Protein AF-C3S7W2-F1 (afdb_monomer)

Nearest PDB structures (foldseek):
  3i85-assembly2_B  TM=4.328E-01  e=1.315E-01  Homo sapiens
  6xxw-assembly1_A  TM=4.320E-01  e=2.165E+00  Dictyoglomus thermophilum H-6-12
  6ugk-assembly1_A  TM=2.130E-01  e=7.654E+00  Homo sapiens

Organism: Branchiostoma lanceolatum (NCBI:txid7740)

Structure (mmCIF, N/CA/C/O backbone):
data_AF-C3S7W2-F1
#
_entry.id   AF-C3S7W2-F1
#
loop_
_atom_site.group_PDB
_atom_site.id
_atom_site.type_symbol
_atom_site.label_atom_id
_atom_site.label_alt_id
_atom_site.label_comp_id
_atom_site.label_asym_id
_atom_site.label_entity_id
_atom_site.label_seq_id
_atom_site.pdbx_PDB_ins_code
_atom_site.Cartn_x
_atom_site.Cartn_y
_atom_site.Cartn_z
_atom_site.occupancy
_atom_site.B_iso_or_equiv
_atom_site.auth_seq_id
_atom_site.auth_comp_id
_atom_site.auth_asym_id
_atom_site.auth_atom_id
_atom_site.pdbx_PDB_model_num
ATOM 1 N N . TYR A 1 1 ? -3.424 -8.292 -6.800 1.00 91.75 1 TYR A N 1
ATOM 2 C CA . TYR A 1 1 ? -3.842 -6.991 -6.244 1.00 91.75 1 TYR A CA 1
ATOM 3 C C . TYR A 1 1 ? -2.632 -6.360 -5.599 1.00 91.75 1 TYR A C 1
ATOM 5 O O . TYR A 1 1 ? -1.851 -7.075 -4.969 1.00 91.75 1 TYR A O 1
ATOM 13 N N . SER A 1 2 ? -2.534 -5.040 -5.667 1.00 92.88 2 SER A N 1
ATOM 14 C CA . SER A 1 2 ? -1.461 -4.273 -5.051 1.00 92.88 2 SER A CA 1
ATOM 15 C C . SER A 1 2 ? -2.021 -3.204 -4.122 1.00 92.88 2 SER A C 1
ATOM 17 O O . SER A 1 2 ? -3.206 -2.851 -4.165 1.00 92.88 2 SER A O 1
ATOM 19 N N . VAL A 1 3 ? -1.169 -2.717 -3.228 1.00 95.06 3 VAL A N 1
ATOM 20 C CA . VAL A 1 3 ? -1.483 -1.599 -2.344 1.00 95.06 3 VAL A CA 1
ATOM 21 C C . VAL A 1 3 ? -0.206 -0.828 -2.030 1.00 95.06 3 VAL A C 1
ATOM 23 O O . VAL A 1 3 ? 0.774 -1.410 -1.578 1.00 95.06 3 VAL A O 1
ATOM 26 N N . LEU A 1 4 ? -0.242 0.486 -2.226 1.00 95.75 4 LEU A N 1
ATOM 27 C CA . LEU A 1 4 ? 0.772 1.415 -1.737 1.00 95.75 4 LEU A CA 1
ATOM 28 C C . LEU A 1 4 ? 0.210 2.109 -0.496 1.00 95.75 4 LEU A C 1
ATOM 30 O O . LEU A 1 4 ? -0.846 2.743 -0.572 1.00 95.75 4 LEU A O 1
ATOM 34 N N . LEU A 1 5 ? 0.886 1.973 0.641 1.00 96.88 5 LEU A N 1
ATOM 35 C CA . LEU A 1 5 ? 0.493 2.570 1.909 1.00 96.88 5 LEU A CA 1
ATOM 36 C C . LEU A 1 5 ? 1.426 3.719 2.269 1.00 96.88 5 LEU A C 1
ATOM 38 O O . LEU A 1 5 ? 2.645 3.558 2.272 1.00 96.88 5 LEU A O 1
ATOM 42 N N . THR A 1 6 ? 0.839 4.857 2.620 1.00 96.44 6 THR A N 1
ATOM 43 C CA . THR A 1 6 ? 1.568 6.070 3.002 1.00 96.44 6 THR A CA 1
ATOM 44 C C . THR A 1 6 ? 0.827 6.811 4.116 1.00 96.44 6 THR A C 1
ATOM 46 O O . THR A 1 6 ? -0.379 6.616 4.309 1.00 96.44 6 THR A O 1
ATOM 49 N N . GLY A 1 7 ? 1.529 7.671 4.858 1.00 95.12 7 GLY A N 1
ATOM 50 C CA . GLY A 1 7 ? 0.918 8.498 5.908 1.00 95.12 7 GLY A CA 1
ATOM 51 C C . GLY A 1 7 ? -0.076 9.533 5.363 1.00 95.12 7 GLY A C 1
ATOM 52 O O . GLY A 1 7 ? -1.096 9.807 5.992 1.00 95.12 7 GLY A O 1
ATOM 53 N N . SER A 1 8 ? 0.145 10.026 4.139 1.00 93.38 8 SER A N 1
ATOM 54 C CA . SER A 1 8 ? -0.759 10.947 3.421 1.00 93.38 8 SER A CA 1
ATOM 55 C C . SER A 1 8 ? -2.153 10.380 3.140 1.00 93.38 8 SER A C 1
ATOM 57 O O . SER A 1 8 ? -3.096 11.134 2.922 1.00 93.38 8 SER A O 1
ATOM 59 N N . GLN A 1 9 ? -2.301 9.055 3.143 1.00 93.88 9 GLN A N 1
ATOM 60 C CA . GLN A 1 9 ? -3.574 8.372 2.896 1.00 93.88 9 GLN A CA 1
ATOM 61 C C . GLN A 1 9 ? -4.375 8.097 4.184 1.00 93.88 9 GLN A C 1
ATOM 63 O O . GLN A 1 9 ? -5.470 7.528 4.123 1.00 93.88 9 GLN A O 1
ATOM 68 N N . MET A 1 10 ? -3.843 8.467 5.353 1.00 94.94 10 MET A N 1
ATOM 69 C CA . MET A 1 10 ? -4.579 8.456 6.619 1.00 94.94 10 MET A CA 1
ATOM 70 C C . MET A 1 10 ? -5.545 9.646 6.711 1.00 94.94 10 MET A C 1
ATOM 72 O O . MET A 1 10 ? -5.397 10.644 6.008 1.00 94.94 10 MET A O 1
ATOM 76 N N . TYR A 1 11 ? -6.547 9.542 7.589 1.00 90.44 11 TYR A N 1
ATOM 77 C CA . TYR A 1 11 ? -7.457 10.647 7.899 1.00 90.44 11 TYR A CA 1
ATOM 78 C C . TYR A 1 11 ? -7.569 10.828 9.424 1.00 90.44 11 TYR A C 1
ATOM 80 O O . TYR A 1 11 ? -8.164 9.963 10.074 1.00 90.44 11 TYR A O 1
ATOM 88 N N . PRO A 1 12 ? -7.009 11.913 9.998 1.00 92.19 12 PRO A N 1
ATOM 89 C CA . PRO A 1 12 ? -6.153 12.908 9.333 1.00 92.19 12 PRO A CA 1
ATOM 90 C C . PRO A 1 12 ? -4.823 12.299 8.825 1.00 92.19 12 PRO A C 1
ATOM 92 O O . PRO A 1 12 ? -4.436 11.227 9.299 1.00 92.19 12 PRO A O 1
ATOM 95 N N . PRO A 1 13 ? -4.124 12.944 7.866 1.00 92.50 13 PRO A N 1
ATOM 96 C CA . PRO A 1 13 ? -2.807 12.501 7.411 1.00 92.50 13 PRO A CA 1
ATOM 97 C C . PRO A 1 13 ? -1.803 12.382 8.560 1.00 92.50 13 PRO A C 1
ATOM 99 O O . PRO A 1 13 ? -1.764 13.231 9.451 1.00 92.50 13 PRO A O 1
ATOM 102 N N . VAL A 1 14 ? -0.973 11.340 8.523 1.00 94.06 14 VAL A N 1
ATOM 103 C CA . VAL A 1 14 ? 0.057 11.082 9.538 1.00 94.06 14 VAL A CA 1
ATOM 104 C C . VAL A 1 14 ? 1.424 11.529 9.001 1.00 94.06 14 VAL A C 1
ATOM 106 O O . VAL A 1 14 ? 1.857 11.013 7.965 1.00 94.06 14 VAL A O 1
ATOM 109 N N . PRO A 1 15 ? 2.132 12.456 9.677 1.00 91.38 15 PRO A N 1
ATOM 110 C CA . PRO A 1 15 ? 3.459 12.908 9.268 1.00 91.38 15 PRO A CA 1
ATOM 111 C C . PRO A 1 15 ? 4.526 11.888 9.697 1.00 91.38 15 PRO A C 1
ATOM 113 O O . PRO A 1 15 ? 5.214 12.060 10.700 1.00 91.38 15 PRO A O 1
ATOM 116 N N . THR A 1 16 ? 4.645 10.794 8.946 1.00 91.06 16 THR A N 1
ATOM 117 C CA . THR A 1 16 ? 5.600 9.702 9.197 1.00 91.06 16 THR A CA 1
ATOM 118 C C . THR A 1 16 ? 6.504 9.474 7.987 1.00 91.06 16 THR A C 1
ATOM 120 O O . THR A 1 16 ? 6.066 9.628 6.852 1.00 91.06 16 THR A O 1
ATOM 123 N N . ALA A 1 17 ? 7.754 9.061 8.201 1.00 90.88 17 ALA A N 1
ATOM 124 C CA . ALA A 1 17 ? 8.626 8.594 7.117 1.00 90.88 17 ALA A CA 1
ATOM 125 C C . ALA A 1 17 ? 8.223 7.198 6.597 1.00 90.88 17 ALA A C 1
ATOM 127 O O . ALA A 1 17 ? 8.850 6.658 5.684 1.00 90.88 17 ALA A O 1
ATOM 128 N N . ALA A 1 18 ? 7.197 6.593 7.200 1.00 92.31 18 ALA A N 1
ATOM 129 C CA . ALA A 1 18 ? 6.752 5.260 6.875 1.00 92.31 18 ALA A CA 1
ATOM 130 C C . ALA A 1 18 ? 6.081 5.173 5.501 1.00 92.31 18 ALA A C 1
ATOM 132 O O . ALA A 1 18 ? 5.178 5.944 5.160 1.00 92.31 18 ALA A O 1
ATOM 133 N N . ALA A 1 19 ? 6.464 4.146 4.751 1.00 94.94 19 ALA A N 1
ATOM 134 C CA . ALA A 1 19 ? 5.796 3.740 3.526 1.00 94.94 19 ALA A CA 1
ATOM 135 C C . ALA A 1 19 ? 5.800 2.216 3.421 1.00 94.94 19 ALA A C 1
ATOM 137 O O . ALA A 1 19 ? 6.668 1.540 3.978 1.00 94.94 19 ALA A O 1
ATOM 138 N N . ALA A 1 20 ? 4.831 1.658 2.700 1.00 95.81 20 ALA A N 1
ATOM 139 C CA . ALA A 1 20 ? 4.788 0.227 2.453 1.00 95.81 20 ALA A CA 1
ATOM 140 C C . ALA A 1 20 ? 4.175 -0.116 1.101 1.00 95.81 20 ALA A C 1
ATOM 142 O O . ALA A 1 20 ? 3.278 0.572 0.620 1.00 95.81 20 ALA A O 1
ATOM 143 N N . ARG A 1 21 ? 4.615 -1.233 0.525 1.00 94.62 21 ARG A N 1
ATOM 144 C CA . ARG A 1 21 ? 3.986 -1.857 -0.637 1.00 94.62 21 ARG A CA 1
ATOM 145 C C . ARG A 1 21 ? 3.449 -3.220 -0.239 1.00 94.62 21 ARG A C 1
ATOM 147 O O . ARG A 1 21 ? 4.100 -3.961 0.494 1.00 94.62 21 ARG A O 1
ATOM 154 N N . GLY A 1 22 ? 2.280 -3.577 -0.740 1.00 94.12 22 GLY A N 1
ATOM 155 C CA . GLY A 1 22 ? 1.661 -4.868 -0.491 1.00 94.12 22 GLY A CA 1
ATOM 156 C C . GLY A 1 22 ? 1.266 -5.570 -1.775 1.00 94.12 22 GLY A C 1
ATOM 157 O O . GLY A 1 22 ? 0.739 -4.947 -2.694 1.00 94.12 22 GLY A O 1
ATOM 158 N N . ARG A 1 23 ? 1.476 -6.886 -1.811 1.00 93.38 23 ARG A N 1
ATOM 159 C CA . ARG A 1 23 ? 0.948 -7.786 -2.840 1.00 93.38 23 ARG A CA 1
ATOM 160 C C . ARG A 1 23 ? -0.080 -8.694 -2.197 1.00 93.38 23 ARG A C 1
ATOM 162 O O . ARG A 1 23 ? 0.191 -9.285 -1.149 1.00 93.38 23 ARG A O 1
ATOM 169 N N . LEU A 1 24 ? -1.257 -8.783 -2.807 1.00 94.50 24 LEU A N 1
ATOM 170 C CA . LEU A 1 24 ? -2.342 -9.635 -2.348 1.00 94.50 24 LEU A CA 1
ATOM 171 C C . LEU A 1 24 ? -2.854 -10.529 -3.476 1.00 94.50 24 LEU A C 1
ATOM 173 O O . LEU A 1 24 ? -3.177 -10.058 -4.571 1.00 94.50 24 LEU A O 1
ATOM 177 N N . THR A 1 25 ? -3.010 -11.809 -3.161 1.00 94.38 25 THR A N 1
ATOM 178 C CA . THR A 1 25 ? -3.468 -12.847 -4.084 1.00 94.38 25 THR A CA 1
ATOM 179 C C . THR A 1 25 ? -4.697 -13.522 -3.504 1.00 94.38 25 THR A C 1
ATOM 181 O O . THR A 1 25 ? -4.656 -14.104 -2.419 1.00 94.38 25 THR A O 1
ATOM 184 N N . LEU A 1 26 ? -5.810 -13.443 -4.233 1.00 94.19 26 LEU A N 1
ATOM 185 C CA . LEU A 1 26 ? -7.038 -14.134 -3.866 1.00 94.19 26 LEU A CA 1
ATOM 186 C C . LEU A 1 26 ? -7.020 -15.546 -4.458 1.00 94.19 26 LEU A C 1
ATOM 188 O O . LEU A 1 26 ? -7.108 -15.716 -5.670 1.00 94.19 26 LEU A O 1
ATOM 192 N N . TRP A 1 27 ? -6.954 -16.560 -3.598 1.00 94.19 27 TRP A N 1
ATOM 193 C CA . TRP A 1 27 ? -6.981 -17.968 -3.983 1.00 94.19 27 TRP A CA 1
ATOM 194 C C . TRP A 1 27 ? -8.032 -18.733 -3.179 1.00 94.19 27 TRP A C 1
ATOM 196 O O . TRP A 1 27 ? -7.985 -18.770 -1.951 1.00 94.19 27 TRP A O 1
ATOM 206 N N . ARG A 1 28 ? -9.005 -19.357 -3.859 1.00 94.25 28 ARG A N 1
ATOM 207 C CA . ARG A 1 28 ? -10.075 -20.162 -3.224 1.00 94.25 28 ARG A CA 1
ATOM 208 C C . ARG A 1 28 ? -10.747 -19.461 -2.023 1.00 94.25 28 ARG A C 1
ATOM 210 O O . ARG A 1 28 ? -10.916 -20.066 -0.971 1.00 94.25 28 ARG A O 1
ATOM 217 N N . LYS A 1 29 ? -11.120 -18.181 -2.174 1.00 93.75 29 LYS A N 1
ATOM 218 C CA . LYS A 1 29 ? -11.686 -17.316 -1.107 1.00 93.75 29 LYS A CA 1
ATOM 219 C C . LYS A 1 29 ? -10.740 -17.022 0.070 1.00 93.75 29 LYS A C 1
ATOM 221 O O . LYS A 1 29 ? -11.196 -16.560 1.109 1.00 93.75 29 LYS A O 1
ATOM 226 N N . ASN A 1 30 ? -9.442 -17.255 -0.077 1.00 96.75 30 ASN A N 1
ATOM 227 C CA . ASN A 1 30 ? -8.425 -16.845 0.885 1.00 96.75 30 ASN A CA 1
ATOM 228 C C . ASN A 1 30 ? -7.580 -15.745 0.252 1.00 96.75 30 ASN A C 1
ATOM 230 O O . ASN A 1 30 ? -7.063 -15.915 -0.851 1.00 96.75 30 ASN A O 1
ATOM 234 N N . LEU A 1 31 ? -7.470 -14.606 0.925 1.00 97.19 31 LEU A N 1
ATOM 235 C CA . LEU A 1 31 ? -6.634 -13.501 0.483 1.00 97.19 31 LEU A CA 1
ATOM 236 C C . LEU A 1 31 ? -5.281 -13.617 1.181 1.00 97.19 31 LEU A C 1
ATOM 238 O O . LEU A 1 31 ? -5.145 -13.294 2.362 1.00 97.19 31 LEU A O 1
ATOM 242 N N . HIS A 1 32 ? -4.295 -14.110 0.444 1.00 96.88 32 HIS A N 1
ATOM 243 C CA . HIS A 1 32 ? -2.903 -14.136 0.870 1.00 96.88 32 HIS A CA 1
ATOM 244 C C . HIS A 1 32 ? -2.310 -12.753 0.653 1.00 96.88 32 HIS A C 1
ATOM 246 O O . HIS A 1 32 ? -2.552 -12.155 -0.394 1.00 96.88 32 HIS A O 1
ATOM 252 N N . TYR A 1 33 ? -1.542 -12.244 1.609 1.00 95.75 33 TYR A N 1
ATOM 253 C CA . TYR A 1 33 ? -0.883 -10.954 1.464 1.00 95.75 33 TYR A CA 1
ATOM 254 C C . TYR A 1 33 ? 0.535 -10.969 2.010 1.00 95.75 33 TYR A C 1
ATOM 256 O O . TYR A 1 33 ? 0.859 -11.681 2.962 1.00 95.75 33 TYR A O 1
ATOM 264 N N . SER A 1 34 ? 1.353 -10.123 1.400 1.00 94.50 34 SER A N 1
ATOM 265 C CA . SER A 1 34 ? 2.711 -9.805 1.805 1.00 94.50 34 SER A CA 1
ATOM 266 C C . SER A 1 34 ? 2.893 -8.299 1.691 1.00 94.50 34 SER A C 1
ATOM 268 O O . SER A 1 34 ? 2.688 -7.747 0.612 1.00 94.50 34 SER A O 1
ATOM 270 N N . ILE A 1 35 ? 3.244 -7.638 2.789 1.00 95.19 35 ILE A N 1
ATOM 271 C CA . ILE A 1 35 ? 3.376 -6.182 2.875 1.00 95.19 35 ILE A CA 1
ATOM 272 C C . ILE A 1 35 ? 4.788 -5.854 3.329 1.00 95.19 35 ILE A C 1
ATOM 274 O O . ILE A 1 35 ? 5.115 -6.103 4.483 1.00 95.19 35 ILE A O 1
ATOM 278 N N . GLN A 1 36 ? 5.600 -5.299 2.436 1.00 94.19 36 GLN A N 1
ATOM 279 C CA . GLN A 1 36 ? 6.934 -4.792 2.732 1.00 94.19 36 GLN A CA 1
ATOM 280 C C . GLN A 1 36 ? 6.842 -3.322 3.139 1.00 94.19 36 GLN A C 1
ATOM 282 O O . GLN A 1 36 ? 6.193 -2.541 2.449 1.00 94.19 36 GLN A O 1
ATOM 287 N N . PHE A 1 37 ? 7.485 -2.934 4.232 1.00 93.44 37 PHE A N 1
ATOM 288 C CA . PHE A 1 37 ? 7.415 -1.589 4.794 1.00 93.44 37 PHE A CA 1
ATOM 289 C C . PHE A 1 37 ? 8.801 -1.061 5.165 1.00 93.44 37 PHE A C 1
ATOM 291 O O . PHE A 1 37 ? 9.714 -1.823 5.467 1.00 93.44 37 PHE A O 1
ATOM 298 N N . SER A 1 38 ? 8.950 0.257 5.164 1.00 92.12 38 SER A N 1
ATOM 299 C CA . SER A 1 38 ? 10.160 0.968 5.580 1.00 92.12 38 SER A CA 1
ATOM 300 C C . SER A 1 38 ? 9.768 2.220 6.360 1.00 92.12 38 SER A C 1
ATOM 302 O O . SER A 1 38 ? 8.617 2.645 6.292 1.00 92.12 38 SER A O 1
ATOM 304 N N . GLY A 1 39 ? 10.704 2.793 7.118 1.00 88.88 39 GLY A N 1
ATOM 305 C CA . GLY A 1 39 ? 10.503 4.065 7.823 1.00 88.88 39 GLY A CA 1
ATOM 306 C C . GLY A 1 39 ? 9.534 4.019 9.011 1.00 88.88 39 GLY A C 1
ATOM 307 O O . GLY A 1 39 ? 9.159 5.070 9.515 1.00 88.88 39 GLY A O 1
ATOM 308 N N . MET A 1 40 ? 9.140 2.828 9.471 1.00 88.31 40 MET A N 1
ATOM 309 C CA . MET A 1 40 ? 8.322 2.629 10.674 1.00 88.31 40 MET A CA 1
ATOM 310 C C . MET A 1 40 ? 8.952 1.622 11.626 1.00 88.31 40 MET A C 1
ATOM 312 O O . MET A 1 40 ? 9.784 0.792 11.252 1.00 88.31 40 MET A O 1
ATOM 316 N N . THR A 1 41 ? 8.485 1.669 12.871 1.00 86.31 41 THR A N 1
ATOM 317 C CA . THR A 1 41 ? 8.712 0.598 13.841 1.00 86.31 41 THR A CA 1
ATOM 318 C C . THR A 1 41 ? 7.911 -0.655 13.461 1.00 86.31 41 THR A C 1
ATOM 320 O O . THR A 1 41 ? 7.340 -0.780 12.377 1.00 86.31 41 THR A O 1
ATOM 323 N N . ARG A 1 42 ? 7.854 -1.631 14.363 1.00 86.25 42 ARG A N 1
ATOM 324 C CA . ARG A 1 42 ? 7.155 -2.885 14.119 1.00 86.25 42 ARG A CA 1
ATOM 325 C C . ARG A 1 42 ? 5.650 -2.692 13.904 1.00 86.25 42 ARG A C 1
ATOM 327 O O . ARG A 1 42 ? 4.955 -2.186 14.786 1.00 86.25 42 ARG A O 1
ATOM 334 N N . ALA A 1 43 ? 5.131 -3.229 12.799 1.00 90.50 43 ALA A N 1
ATOM 335 C CA . ALA A 1 43 ? 3.694 -3.414 12.619 1.00 90.50 43 ALA A CA 1
ATOM 336 C C . ALA A 1 43 ? 3.133 -4.313 13.735 1.00 90.50 43 ALA A C 1
ATOM 338 O O . ALA A 1 43 ? 3.628 -5.419 13.956 1.00 90.50 43 ALA A O 1
ATOM 339 N N . ARG A 1 44 ? 2.088 -3.848 14.421 1.00 92.62 44 ARG A N 1
ATOM 340 C CA . ARG A 1 44 ? 1.336 -4.599 15.437 1.00 92.62 44 ARG A CA 1
ATOM 341 C C . ARG A 1 44 ? 0.075 -5.216 14.848 1.00 92.62 44 ARG A C 1
ATOM 343 O O . ARG A 1 44 ? -0.250 -6.352 15.176 1.00 92.62 44 ARG A O 1
ATOM 350 N N . VAL A 1 45 ? -0.629 -4.479 13.990 1.00 95.62 45 VAL A N 1
ATOM 351 C CA . VAL A 1 45 ? -1.875 -4.937 13.362 1.00 95.62 45 VAL A CA 1
ATOM 352 C C . VAL A 1 45 ? -1.877 -4.567 11.885 1.00 95.62 45 VAL A C 1
ATOM 354 O O . VAL A 1 45 ? -1.525 -3.445 11.520 1.00 95.62 45 VAL A O 1
ATOM 357 N N . VAL A 1 46 ? -2.301 -5.510 11.045 1.00 97.19 46 VAL A N 1
ATOM 358 C CA . VAL A 1 46 ? -2.743 -5.241 9.673 1.00 97.19 46 VAL A CA 1
ATOM 359 C C . VAL A 1 46 ? -4.266 -5.189 9.690 1.00 97.19 46 VAL A C 1
ATOM 361 O O . VAL A 1 46 ? -4.914 -6.206 9.938 1.00 97.19 46 VAL A O 1
ATOM 364 N N . ARG A 1 47 ? -4.840 -4.011 9.447 1.00 98.00 47 ARG A N 1
ATOM 365 C CA . ARG A 1 47 ? -6.286 -3.769 9.491 1.00 98.00 47 ARG A CA 1
ATOM 366 C C . ARG A 1 47 ? -6.828 -3.566 8.084 1.00 98.00 47 ARG A C 1
ATOM 368 O O . ARG A 1 47 ? -6.326 -2.725 7.345 1.00 98.00 47 ARG A O 1
ATOM 375 N N . TYR A 1 48 ? -7.876 -4.300 7.740 1.00 98.00 48 TYR A N 1
ATOM 376 C CA . TYR A 1 48 ? -8.624 -4.139 6.502 1.00 98.00 48 TYR A CA 1
ATOM 377 C C . TYR A 1 48 ? -9.932 -3.412 6.796 1.00 98.00 48 TYR A C 1
ATOM 379 O O . TYR A 1 48 ? -10.697 -3.840 7.662 1.00 98.00 48 TYR A O 1
ATOM 387 N N . THR A 1 49 ? -10.199 -2.331 6.070 1.00 98.00 49 THR A N 1
ATOM 388 C CA . THR A 1 49 ? -11.428 -1.538 6.197 1.00 98.00 49 THR A CA 1
ATOM 389 C C . THR A 1 49 ? -12.107 -1.335 4.852 1.00 98.00 49 THR A C 1
ATOM 391 O O . THR A 1 49 ? -11.493 -1.511 3.798 1.00 98.00 49 THR A O 1
ATOM 394 N N . ASP A 1 50 ? -13.383 -0.963 4.871 1.00 95.88 50 ASP A N 1
ATOM 395 C CA . ASP A 1 50 ? -14.039 -0.405 3.692 1.00 95.88 50 ASP A CA 1
ATOM 396 C C . ASP A 1 50 ? -13.762 1.107 3.537 1.00 95.88 50 ASP A C 1
ATOM 398 O O . ASP A 1 50 ? -12.952 1.708 4.253 1.00 95.88 50 ASP A O 1
ATOM 402 N N . ARG A 1 51 ? -14.434 1.748 2.573 1.00 91.12 51 ARG A N 1
ATOM 403 C CA . ARG A 1 51 ? -14.311 3.195 2.327 1.00 91.12 51 ARG A CA 1
ATOM 404 C C . ARG A 1 51 ? -14.794 4.055 3.502 1.00 91.12 51 ARG A C 1
ATOM 406 O O . ARG A 1 51 ? -14.280 5.157 3.666 1.00 91.12 51 ARG A O 1
ATOM 413 N N . LEU A 1 52 ? -15.753 3.572 4.287 1.00 93.31 52 LEU A N 1
ATOM 414 C CA . LEU A 1 52 ? -16.312 4.282 5.440 1.00 93.31 52 LEU A CA 1
ATOM 415 C C . LEU A 1 52 ? -15.475 4.073 6.711 1.00 93.31 52 LEU A C 1
ATOM 417 O O . LEU A 1 52 ? -15.708 4.740 7.712 1.00 93.31 52 LEU A O 1
ATOM 421 N N . GLY A 1 53 ? -14.475 3.188 6.662 1.00 92.88 53 GLY A N 1
ATOM 422 C CA . GLY A 1 53 ? -13.624 2.861 7.803 1.00 92.88 53 GLY A CA 1
ATOM 423 C C . GLY A 1 53 ? -14.159 1.706 8.648 1.00 92.88 53 GLY A C 1
ATOM 424 O O . GLY A 1 53 ? -13.567 1.396 9.679 1.00 92.88 53 GLY A O 1
ATOM 425 N N . THR A 1 54 ? -15.229 1.032 8.216 1.00 96.38 54 THR A N 1
ATOM 426 C CA . THR A 1 54 ? -15.729 -0.165 8.895 1.00 96.38 54 THR A CA 1
ATOM 427 C C . THR A 1 54 ? -14.694 -1.279 8.789 1.00 96.38 54 THR A C 1
ATOM 429 O O . THR A 1 54 ? -14.217 -1.592 7.697 1.00 96.38 54 THR A O 1
ATOM 432 N N . VAL A 1 55 ? -14.336 -1.874 9.929 1.00 96.94 55 VAL A N 1
ATOM 433 C CA . VAL A 1 55 ? -13.355 -2.962 9.999 1.00 96.94 55 VAL A CA 1
ATOM 434 C C . VAL A 1 55 ? -13.946 -4.231 9.396 1.00 96.94 55 VAL A C 1
ATOM 436 O O . VAL A 1 55 ? -14.990 -4.712 9.827 1.00 96.94 55 VAL A O 1
ATOM 439 N N . LEU A 1 56 ? -13.257 -4.772 8.394 1.00 96.88 56 LEU A N 1
ATOM 440 C CA . LEU A 1 56 ? -13.626 -6.013 7.715 1.00 96.88 56 LEU A CA 1
ATOM 441 C C . LEU A 1 56 ? -12.811 -7.204 8.232 1.00 96.88 56 LEU A C 1
ATOM 443 O O . LEU A 1 56 ? -13.311 -8.327 8.259 1.00 96.88 56 LEU A O 1
ATOM 447 N N . TYR A 1 57 ? -11.550 -6.963 8.603 1.00 97.56 57 TYR A N 1
ATOM 448 C CA . TYR A 1 57 ? -10.627 -7.973 9.121 1.00 97.56 57 TYR A CA 1
ATOM 449 C C . TYR A 1 57 ? -9.429 -7.320 9.817 1.00 97.56 57 TYR A C 1
ATOM 451 O O . TYR A 1 57 ? -8.963 -6.259 9.399 1.00 97.56 57 TYR A O 1
ATOM 459 N N . GLU A 1 58 ? -8.890 -7.981 10.838 1.00 96.94 58 GLU A N 1
ATOM 460 C CA . GLU A 1 58 ? -7.647 -7.595 11.504 1.00 96.94 58 GLU A CA 1
ATOM 461 C C . GLU A 1 58 ? -6.732 -8.803 11.682 1.00 96.94 58 GLU A C 1
ATOM 463 O O . GLU A 1 58 ? -7.173 -9.906 12.005 1.00 96.94 58 GLU A O 1
ATOM 468 N N . HIS A 1 59 ? -5.436 -8.578 11.489 1.00 95.69 59 HIS A N 1
ATOM 469 C CA . HIS A 1 59 ? -4.388 -9.551 11.759 1.00 95.69 59 HIS A CA 1
ATOM 470 C C . HIS A 1 59 ? -3.376 -8.968 12.734 1.00 95.69 59 HIS A C 1
ATOM 472 O O . HIS A 1 59 ? -2.636 -8.043 12.389 1.00 95.69 59 HIS A O 1
ATOM 478 N N . GLU A 1 60 ? -3.311 -9.545 13.929 1.00 94.56 60 GLU A N 1
ATOM 479 C CA . GLU A 1 60 ? -2.261 -9.240 14.893 1.00 94.56 60 GLU A CA 1
ATOM 480 C C . GLU A 1 60 ? -0.930 -9.858 14.458 1.00 94.56 60 GLU A C 1
ATOM 482 O O . GLU A 1 60 ? -0.794 -11.072 14.288 1.00 94.56 60 GLU A O 1
ATOM 487 N N . VAL A 1 61 ? 0.081 -9.011 14.303 1.00 89.69 61 VAL A N 1
ATOM 488 C CA . VAL A 1 61 ? 1.423 -9.409 13.888 1.00 89.69 61 VAL A CA 1
ATOM 489 C C . VAL A 1 61 ? 2.183 -9.927 15.108 1.00 89.69 61 VAL A C 1
ATOM 491 O O . VAL A 1 61 ? 2.786 -9.165 15.873 1.00 89.69 61 VAL A O 1
ATOM 494 N N . ARG A 1 62 ? 2.163 -11.249 15.301 1.00 80.69 62 ARG A N 1
ATOM 495 C CA . ARG A 1 62 ? 2.936 -11.920 16.358 1.00 80.69 62 ARG A CA 1
ATOM 496 C C . ARG A 1 62 ? 4.438 -11.759 16.125 1.00 80.69 62 ARG A C 1
ATOM 498 O O . ARG A 1 62 ? 4.900 -11.679 14.992 1.00 80.69 62 ARG A O 1
ATOM 505 N N . GLY A 1 63 ? 5.196 -11.662 17.215 1.00 63.91 63 GLY A N 1
ATOM 506 C CA . GLY A 1 63 ? 6.633 -11.396 17.145 1.00 63.91 63 GLY A CA 1
ATOM 507 C C . GLY A 1 63 ? 7.451 -12.649 17.112 1.00 63.91 63 GLY A C 1
ATOM 508 O O . GLY A 1 63 ? 7.358 -13.429 18.051 1.00 63.91 63 GLY A O 1
ATOM 509 N N . SER A 1 64 ? 8.286 -12.802 16.091 1.00 53.16 64 SER A N 1
ATOM 510 C CA . SER A 1 64 ? 9.512 -13.567 16.261 1.00 53.16 64 SER A CA 1
ATOM 511 C C . SER A 1 64 ? 10.563 -12.666 16.913 1.00 53.16 64 SER A C 1
ATOM 513 O O . SER A 1 64 ? 10.601 -11.456 16.691 1.00 53.16 64 SER A O 1
ATOM 515 N N . SER A 1 65 ? 11.405 -13.257 17.753 1.00 50.94 65 SER A N 1
ATOM 516 C CA . SER A 1 65 ? 12.559 -12.639 18.419 1.00 50.94 65 SER A CA 1
ATOM 517 C C . SER A 1 65 ? 13.741 -12.366 17.472 1.00 50.94 65 SER A C 1
ATOM 519 O O . SER A 1 65 ? 14.837 -12.052 17.928 1.00 50.94 65 SER A O 1
ATOM 521 N N . GLN A 1 66 ? 13.541 -12.503 16.159 1.00 50.06 66 GLN A N 1
ATOM 522 C CA . GLN A 1 66 ? 14.559 -12.281 15.136 1.00 50.06 66 GLN A CA 1
ATOM 523 C C . GLN A 1 66 ? 14.548 -10.822 14.654 1.00 50.06 66 GLN A C 1
ATOM 525 O O . GLN A 1 66 ? 13.493 -10.181 14.696 1.00 50.06 66 GLN A O 1
ATOM 530 N N . PRO A 1 67 ? 15.699 -10.288 14.189 1.00 50.94 67 PRO A N 1
ATOM 531 C CA . PRO A 1 67 ? 15.765 -8.961 13.584 1.00 50.94 67 PRO A CA 1
ATOM 532 C C . PRO A 1 67 ? 14.702 -8.865 12.489 1.00 50.94 67 PRO A C 1
ATOM 534 O O . PRO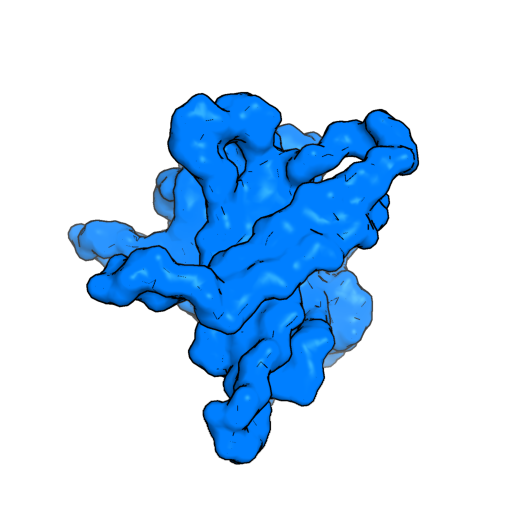 A 1 67 ? 14.595 -9.744 11.633 1.00 50.94 67 PRO A O 1
ATOM 537 N N . LEU A 1 68 ? 13.838 -7.857 12.629 1.00 57.88 68 LEU A N 1
ATOM 538 C CA . LEU A 1 68 ? 12.532 -7.820 11.987 1.00 57.88 68 LEU A CA 1
ATOM 539 C C . LEU A 1 68 ? 12.660 -7.983 10.470 1.00 57.88 68 LEU A C 1
ATOM 541 O O . LEU A 1 68 ? 13.398 -7.208 9.856 1.00 57.88 68 LEU A O 1
ATOM 545 N N . PRO A 1 69 ? 11.886 -8.870 9.820 1.00 62.94 69 PRO A N 1
ATOM 546 C CA . PRO A 1 69 ? 11.638 -8.658 8.411 1.00 62.94 69 PRO A CA 1
ATOM 547 C C . PRO A 1 69 ? 10.896 -7.322 8.294 1.00 62.94 69 PRO A C 1
ATOM 549 O O . PRO A 1 69 ? 9.893 -7.089 8.976 1.00 62.94 69 PRO A O 1
ATOM 552 N N . SER A 1 70 ? 11.371 -6.446 7.414 1.00 81.81 70 SER A N 1
ATOM 553 C CA . SER A 1 70 ? 10.671 -5.254 6.916 1.00 81.81 70 SER A CA 1
ATOM 554 C C . SER A 1 70 ? 9.430 -5.645 6.097 1.00 81.81 70 SER A C 1
ATOM 556 O O . SER A 1 70 ? 9.125 -5.056 5.065 1.00 81.81 70 SER A O 1
ATOM 558 N N . GLN A 1 71 ? 8.739 -6.707 6.514 1.00 89.62 71 GLN A N 1
ATOM 559 C CA . GLN A 1 71 ? 7.701 -7.403 5.788 1.00 89.62 71 GLN A CA 1
ATOM 560 C C . GLN A 1 71 ? 6.748 -8.123 6.752 1.00 89.62 71 GLN A C 1
ATOM 562 O O . GLN A 1 71 ? 7.172 -8.814 7.677 1.00 89.62 71 GLN A O 1
ATOM 567 N N . VAL A 1 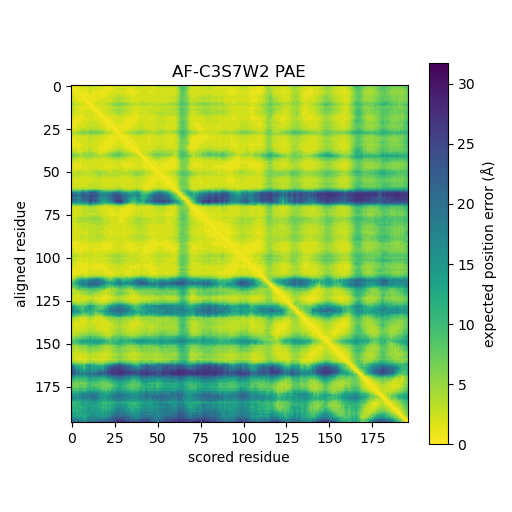72 ? 5.444 -7.993 6.511 1.00 91.94 72 VAL A N 1
ATOM 568 C CA . VAL A 1 72 ? 4.386 -8.756 7.181 1.00 91.94 72 VAL A CA 1
ATOM 569 C C . VAL A 1 72 ? 3.674 -9.631 6.163 1.00 91.94 72 VAL A C 1
ATOM 571 O O . VAL A 1 72 ? 3.152 -9.133 5.167 1.00 91.94 72 VAL A O 1
ATOM 574 N N . CYS A 1 73 ? 3.574 -10.922 6.460 1.00 93.06 73 CYS A N 1
ATOM 575 C CA . CYS A 1 73 ? 2.800 -11.871 5.668 1.00 93.06 73 CYS A CA 1
ATOM 576 C C . CYS A 1 73 ? 1.586 -12.365 6.458 1.00 93.06 73 CYS A C 1
ATOM 578 O O . CYS A 1 73 ? 1.609 -12.431 7.689 1.00 93.06 73 CYS A O 1
ATOM 580 N N . GLY A 1 74 ? 0.522 -12.737 5.756 1.00 94.56 74 GLY A N 1
ATOM 581 C CA . GLY A 1 74 ? -0.642 -13.342 6.387 1.00 94.56 74 GLY A CA 1
ATOM 582 C C . GLY A 1 74 ? -1.696 -13.795 5.389 1.00 94.56 74 GLY A C 1
ATOM 583 O O . GLY A 1 74 ? -1.522 -13.706 4.172 1.00 94.56 74 GLY A O 1
ATOM 584 N N . VAL A 1 75 ? -2.791 -14.327 5.929 1.00 96.50 75 VAL A N 1
ATOM 585 C CA . VAL A 1 75 ? -3.913 -14.832 5.135 1.00 96.50 75 VAL A CA 1
ATOM 586 C C . VAL A 1 75 ? -5.219 -14.436 5.805 1.00 96.50 75 VAL A C 1
ATOM 588 O O . VAL A 1 75 ? -5.494 -14.870 6.922 1.00 96.50 75 VAL A O 1
ATOM 591 N N . TRP A 1 76 ? -6.049 -13.666 5.106 1.00 96.69 76 TRP A N 1
ATOM 592 C CA . TRP A 1 76 ? -7.458 -13.519 5.459 1.00 96.69 76 TRP A CA 1
ATOM 593 C C . TRP A 1 76 ? -8.202 -14.710 4.854 1.00 96.69 76 TRP A C 1
ATOM 595 O O . TRP A 1 76 ? -8.280 -14.855 3.633 1.00 96.69 76 TRP A O 1
ATOM 605 N N . ARG A 1 77 ? -8.667 -15.627 5.706 1.00 96.94 77 ARG A N 1
ATOM 606 C CA . ARG A 1 77 ? -9.313 -16.872 5.274 1.00 96.94 77 ARG A CA 1
ATOM 607 C C . ARG A 1 77 ? -10.820 -16.715 5.129 1.00 96.94 77 ARG A C 1
ATOM 609 O O . ARG A 1 77 ? -11.422 -15.892 5.811 1.00 96.94 77 ARG A O 1
ATOM 616 N N . ASN A 1 78 ? -11.417 -17.564 4.293 1.00 95.75 78 ASN A N 1
ATOM 617 C CA . ASN A 1 78 ? -12.870 -17.710 4.160 1.00 95.75 78 ASN A CA 1
ATOM 618 C C . ASN A 1 78 ? -13.604 -16.381 3.900 1.00 95.75 78 ASN A C 1
ATOM 620 O O . ASN A 1 78 ? -14.604 -16.076 4.550 1.00 95.75 78 ASN A O 1
ATOM 624 N N . LEU A 1 79 ? -13.117 -15.583 2.944 1.00 96.25 79 LEU A N 1
ATOM 625 C CA . LEU A 1 79 ? -13.735 -14.304 2.604 1.00 96.25 79 LEU A CA 1
ATOM 626 C C . LEU A 1 79 ? -15.197 -14.500 2.195 1.00 96.25 79 LEU A C 1
ATOM 628 O O . LEU A 1 79 ? -15.519 -15.269 1.282 1.00 96.25 79 LEU A O 1
ATOM 632 N N . HIS A 1 80 ? -16.074 -13.730 2.838 1.00 96.50 80 HIS A N 1
ATOM 633 C CA . HIS A 1 80 ? -17.471 -13.639 2.447 1.00 96.50 80 HIS A CA 1
ATOM 634 C C . HIS A 1 80 ? -17.582 -13.094 1.005 1.00 96.50 80 HIS A C 1
ATOM 636 O O . HIS A 1 80 ? -16.820 -12.189 0.641 1.00 96.50 80 HIS A O 1
ATOM 642 N N . PRO A 1 81 ? -18.532 -13.571 0.173 1.00 95.75 81 PRO A N 1
ATOM 643 C CA . PRO A 1 81 ? -18.679 -13.111 -1.213 1.00 95.75 81 PRO A CA 1
ATOM 644 C C . PRO A 1 81 ? -18.796 -11.588 -1.372 1.00 95.75 81 PRO A C 1
ATOM 646 O O . PRO A 1 81 ? -18.329 -11.031 -2.364 1.00 95.75 81 PRO A O 1
ATOM 649 N N . VAL A 1 82 ? -19.371 -10.898 -0.381 1.00 95.88 82 VAL A N 1
ATOM 650 C CA . VAL A 1 82 ? -19.451 -9.425 -0.359 1.00 95.88 82 VAL A CA 1
ATOM 651 C C . VAL A 1 82 ? -18.058 -8.784 -0.320 1.00 95.88 82 VAL A C 1
ATOM 653 O O . VAL A 1 82 ? -17.802 -7.851 -1.076 1.00 95.88 82 VAL A O 1
ATOM 656 N N . TYR A 1 83 ? -17.124 -9.310 0.475 1.00 95.38 83 TYR A N 1
ATOM 657 C CA . TYR A 1 83 ? -15.764 -8.764 0.568 1.00 95.38 83 TYR A CA 1
ATOM 658 C C . TYR A 1 83 ? -14.935 -9.054 -0.683 1.00 95.38 83 TYR A C 1
ATOM 660 O O . TYR A 1 83 ? -14.134 -8.220 -1.099 1.00 95.38 83 TYR A O 1
ATOM 668 N N . VAL A 1 84 ? -15.189 -10.182 -1.355 1.00 95.00 84 VAL A N 1
ATOM 669 C CA . VAL A 1 84 ? -14.618 -10.443 -2.686 1.00 95.00 84 VAL A CA 1
ATOM 670 C C . VAL A 1 84 ? -15.079 -9.379 -3.688 1.00 95.00 84 VAL A C 1
ATOM 672 O O . VAL A 1 84 ? -14.255 -8.832 -4.421 1.00 95.00 84 VAL A O 1
ATOM 675 N N . ARG A 1 85 ? -16.367 -9.005 -3.675 1.00 94.94 85 ARG A N 1
ATOM 676 C CA . ARG A 1 85 ? -16.878 -7.902 -4.510 1.00 94.94 85 ARG A CA 1
ATOM 677 C C . ARG A 1 85 ? -16.252 -6.559 -4.136 1.00 94.94 85 ARG A C 1
ATOM 679 O O . ARG A 1 85 ? -15.974 -5.760 -5.028 1.00 94.94 85 ARG A O 1
ATOM 686 N N . TYR A 1 86 ? -16.004 -6.306 -2.850 1.00 96.00 86 TYR A N 1
ATOM 687 C CA . TYR A 1 86 ? -15.318 -5.087 -2.415 1.00 96.00 86 TYR A CA 1
ATOM 688 C C . TYR A 1 86 ? -13.889 -5.030 -2.964 1.00 96.00 86 TYR A C 1
ATOM 690 O O . TYR A 1 86 ? -13.497 -3.992 -3.489 1.00 96.00 86 TYR A O 1
ATOM 698 N N . LEU A 1 87 ? -13.134 -6.134 -2.931 1.00 94.38 87 LEU A N 1
ATOM 699 C CA . LEU A 1 87 ? -11.798 -6.205 -3.540 1.00 94.38 87 LEU A CA 1
ATOM 700 C C . LEU A 1 87 ? -11.850 -5.937 -5.050 1.00 94.38 87 LEU A C 1
ATOM 702 O O . LEU A 1 87 ? -11.103 -5.104 -5.555 1.00 94.38 87 LEU A O 1
ATOM 706 N N . GLN A 1 88 ? -12.773 -6.586 -5.766 1.00 92.81 88 GLN A N 1
ATOM 707 C CA . GLN A 1 88 ? -12.959 -6.398 -7.213 1.00 92.81 88 GLN A CA 1
ATOM 708 C C . GLN A 1 88 ? -13.294 -4.946 -7.583 1.00 92.81 88 GLN A C 1
ATOM 710 O O . GLN A 1 88 ? -12.842 -4.450 -8.609 1.00 92.81 88 GLN A O 1
ATOM 715 N N . ARG A 1 89 ? -14.049 -4.244 -6.732 1.00 94.44 89 ARG A N 1
ATOM 716 C CA . ARG A 1 89 ? -14.422 -2.834 -6.926 1.00 94.44 89 ARG A CA 1
ATOM 717 C C . ARG A 1 89 ? -13.429 -1.846 -6.314 1.00 94.44 89 ARG A C 1
ATOM 719 O O . ARG A 1 89 ? -13.712 -0.652 -6.276 1.00 94.44 89 ARG A O 1
ATOM 726 N N . SER A 1 90 ? -12.278 -2.321 -5.826 1.00 94.88 90 SER A N 1
ATOM 727 C CA . SER A 1 90 ? -11.295 -1.500 -5.109 1.00 94.88 90 SER A CA 1
ATOM 728 C C . SER A 1 90 ? -11.944 -0.693 -3.970 1.00 94.88 90 SER A C 1
ATOM 730 O O . SER A 1 90 ? -11.774 0.515 -3.870 1.00 94.88 90 SER A O 1
ATOM 732 N N . MET A 1 91 ? -12.765 -1.330 -3.137 1.00 96.31 91 MET A N 1
ATOM 733 C CA . MET A 1 91 ? -13.447 -0.708 -1.988 1.00 96.31 91 MET A CA 1
ATOM 734 C C . MET A 1 91 ? -12.821 -1.093 -0.643 1.00 96.31 91 MET A C 1
ATOM 736 O O . MET A 1 91 ? -13.361 -0.741 0.401 1.00 96.31 91 MET A O 1
ATOM 740 N N . VAL A 1 92 ? -11.701 -1.816 -0.669 1.00 97.56 92 VAL A N 1
ATOM 741 C CA . VAL A 1 92 ? -10.971 -2.258 0.521 1.00 97.56 92 VAL A CA 1
ATOM 742 C C . VAL A 1 92 ? -9.725 -1.401 0.704 1.00 97.56 92 VAL A C 1
ATOM 744 O O . VAL A 1 92 ? -9.035 -1.076 -0.263 1.00 97.56 92 VAL A O 1
ATOM 747 N N . TYR A 1 93 ? -9.428 -1.065 1.950 1.00 97.88 93 TYR A N 1
ATOM 748 C CA . TYR A 1 93 ? -8.236 -0.345 2.367 1.00 97.88 93 TYR A CA 1
ATOM 749 C C . TYR A 1 93 ? -7.465 -1.188 3.373 1.00 97.88 93 TYR A C 1
ATOM 751 O O . TYR A 1 93 ? -8.063 -1.926 4.152 1.00 97.88 93 TYR A O 1
ATOM 759 N N . VAL A 1 94 ? -6.144 -1.058 3.361 1.00 98.12 94 VAL A N 1
ATOM 760 C CA . VAL A 1 94 ? -5.245 -1.674 4.337 1.00 98.12 94 VAL A CA 1
ATOM 761 C C . VAL A 1 94 ? -4.604 -0.571 5.158 1.00 98.12 94 VAL A C 1
ATOM 763 O O . VAL A 1 94 ? -4.150 0.423 4.597 1.00 98.12 94 VAL A O 1
ATOM 766 N N . THR A 1 95 ? -4.544 -0.758 6.469 1.00 98.12 95 THR A N 1
ATOM 767 C CA . THR A 1 95 ? -3.854 0.122 7.410 1.00 98.12 95 THR A CA 1
ATOM 768 C C . THR A 1 95 ? -2.865 -0.698 8.227 1.00 98.12 95 THR A C 1
ATOM 770 O O . THR A 1 95 ? -3.236 -1.737 8.780 1.00 98.12 95 THR A O 1
ATOM 773 N N . LEU A 1 96 ? -1.617 -0.235 8.321 1.00 97.06 96 LEU A N 1
ATOM 774 C CA . LEU A 1 96 ? -0.668 -0.754 9.305 1.00 97.06 96 LEU A CA 1
ATOM 775 C C . LEU A 1 96 ? -0.742 0.086 10.575 1.00 97.06 96 LEU A C 1
ATOM 777 O O . LEU A 1 96 ? -0.711 1.316 10.531 1.00 97.06 96 LEU A O 1
ATOM 781 N N . VAL A 1 97 ? -0.846 -0.601 11.705 1.00 96.00 97 VAL A N 1
ATOM 782 C CA . VAL A 1 97 ? -0.907 -0.007 13.040 1.00 96.00 97 VAL A CA 1
ATOM 783 C C . VAL A 1 97 ? 0.394 -0.318 13.762 1.00 96.00 97 VAL A C 1
ATOM 785 O O . VAL A 1 97 ? 0.822 -1.475 13.783 1.00 96.00 97 VAL A O 1
ATOM 788 N N . THR A 1 98 ? 0.995 0.684 14.390 1.00 93.69 98 THR A N 1
ATOM 789 C CA . THR A 1 98 ? 2.205 0.551 15.211 1.00 93.69 98 THR A CA 1
ATOM 790 C C . THR A 1 98 ? 1.926 1.007 16.645 1.00 93.69 98 THR A C 1
ATOM 792 O O . THR A 1 98 ? 0.881 1.610 16.902 1.00 93.69 98 THR A O 1
ATOM 795 N N . PRO A 1 99 ? 2.810 0.709 17.618 1.00 91.31 99 PRO A N 1
ATOM 796 C CA . PRO A 1 99 ? 2.626 1.163 18.997 1.00 91.31 99 PRO A CA 1
ATOM 797 C C . PRO A 1 99 ? 2.488 2.686 19.125 1.00 91.31 99 PRO A C 1
ATOM 799 O O . PRO A 1 99 ? 1.657 3.150 19.900 1.00 91.31 99 PRO A O 1
ATOM 802 N N . SER A 1 100 ? 3.254 3.446 18.334 1.00 91.69 100 SER A N 1
ATOM 803 C CA . SER A 1 100 ? 3.219 4.914 18.324 1.00 91.69 100 SER A CA 1
ATOM 804 C C . SER A 1 100 ? 1.948 5.483 17.689 1.00 91.69 100 SER A C 1
ATOM 806 O O . SER A 1 100 ? 1.564 6.605 18.003 1.00 91.69 100 SER A O 1
ATOM 808 N N . TRP A 1 101 ? 1.271 4.709 16.832 1.00 94.44 101 TRP A N 1
ATOM 809 C CA . TRP A 1 101 ? 0.073 5.134 16.105 1.00 94.44 101 TRP A CA 1
ATOM 810 C C . TRP A 1 101 ? -1.066 4.105 16.229 1.00 94.44 101 TRP A C 1
ATOM 812 O O . TRP A 1 101 ? -1.355 3.381 15.271 1.00 94.44 101 TRP A O 1
ATOM 822 N N . PRO A 1 102 ? -1.770 4.036 17.379 1.00 93.00 102 PRO A N 1
ATOM 823 C CA . PRO A 1 102 ? -2.817 3.033 17.623 1.00 93.00 102 PRO A CA 1
ATOM 824 C C . PRO A 1 102 ? -4.028 3.125 16.678 1.00 93.00 102 PRO A C 1
ATOM 826 O O . PRO A 1 102 ? -4.686 2.120 16.397 1.00 93.00 102 PRO A O 1
ATOM 829 N N . ALA A 1 103 ? -4.315 4.321 16.156 1.00 93.12 103 ALA A N 1
ATOM 830 C CA . ALA A 1 103 ? -5.353 4.534 15.145 1.00 93.12 103 ALA A CA 1
ATOM 831 C C . ALA A 1 103 ? -4.928 4.061 13.736 1.00 93.12 103 ALA A C 1
ATOM 833 O O . ALA A 1 103 ? -5.782 3.839 12.876 1.00 93.12 103 ALA A O 1
ATOM 834 N N . GLY A 1 104 ? -3.628 3.848 13.515 1.00 95.69 104 GLY A N 1
ATOM 835 C CA . GLY A 1 104 ? -3.009 3.549 12.226 1.00 95.69 104 GLY A CA 1
ATOM 836 C C . GLY A 1 104 ? -1.910 4.555 11.888 1.00 95.69 104 GLY A C 1
ATOM 837 O O . GLY A 1 104 ? -2.061 5.743 12.153 1.00 95.69 104 GLY A O 1
ATOM 838 N N . GLU A 1 105 ? -0.813 4.072 11.305 1.00 96.19 105 GLU A N 1
ATOM 839 C CA . GLU A 1 105 ? 0.327 4.898 10.882 1.00 96.19 105 GLU A CA 1
ATOM 840 C C . GLU A 1 105 ? 0.286 5.190 9.378 1.00 96.19 105 GLU A C 1
ATOM 842 O O . GLU A 1 105 ? 0.387 6.338 8.956 1.00 96.19 105 GLU A O 1
ATOM 847 N N . ILE A 1 106 ? 0.096 4.148 8.564 1.00 97.06 106 ILE A N 1
ATOM 848 C CA . ILE A 1 106 ? 0.014 4.253 7.102 1.00 97.06 106 ILE A CA 1
ATOM 849 C C . ILE A 1 106 ? -1.187 3.483 6.571 1.00 97.06 106 ILE A C 1
ATOM 851 O O . ILE A 1 106 ? -1.511 2.398 7.064 1.00 97.06 106 ILE A O 1
ATOM 855 N N . ARG A 1 107 ? -1.835 4.026 5.537 1.00 97.56 107 ARG A N 1
ATOM 856 C CA . ARG A 1 107 ? -3.003 3.423 4.878 1.00 97.56 107 ARG A CA 1
ATOM 857 C C . ARG A 1 107 ? -2.822 3.399 3.372 1.00 97.56 107 ARG A C 1
ATOM 859 O O . ARG A 1 107 ? -2.133 4.243 2.819 1.00 97.56 107 ARG A O 1
ATOM 866 N N . GLY A 1 108 ? -3.454 2.439 2.711 1.00 96.88 108 GLY A N 1
ATOM 867 C CA . GLY A 1 108 ? -3.487 2.347 1.258 1.00 96.88 108 GLY A CA 1
ATOM 868 C C . GLY A 1 108 ? -4.766 1.694 0.758 1.00 96.88 108 GLY A C 1
ATOM 869 O O . GLY A 1 108 ? -5.377 0.876 1.447 1.00 96.88 108 GLY A O 1
ATOM 870 N N . LYS A 1 109 ? -5.187 2.060 -0.451 1.00 96.50 109 LYS A N 1
ATOM 871 C CA . LYS A 1 109 ? -6.325 1.439 -1.139 1.00 96.50 109 LYS A CA 1
ATOM 872 C C . LYS A 1 109 ? -5.867 0.174 -1.864 1.00 96.50 109 LYS A C 1
ATOM 874 O O . LYS A 1 109 ? -4.902 0.226 -2.619 1.00 96.50 109 LYS A O 1
ATOM 879 N N . VAL A 1 110 ? -6.580 -0.937 -1.688 1.00 95.94 110 VAL A N 1
ATOM 880 C CA . VAL A 1 110 ? -6.336 -2.153 -2.475 1.00 95.94 110 VAL A CA 1
ATOM 881 C C . VAL A 1 110 ? -6.825 -1.919 -3.898 1.00 95.94 110 VAL A C 1
ATOM 883 O O . VAL A 1 110 ? -7.988 -1.563 -4.112 1.00 95.94 110 VAL A O 1
ATOM 886 N N . GLN A 1 111 ? -5.939 -2.127 -4.865 1.00 92.12 111 GLN A N 1
ATOM 887 C CA . GLN A 1 111 ? -6.219 -1.949 -6.284 1.00 92.12 111 GLN A CA 1
ATOM 888 C C . GLN A 1 111 ? -5.934 -3.243 -7.049 1.00 92.12 111 GLN A C 1
ATOM 890 O O . GLN A 1 111 ? -5.127 -4.081 -6.638 1.00 92.12 111 GLN A O 1
ATOM 895 N N . SER A 1 112 ? -6.636 -3.439 -8.163 1.00 86.75 112 SER A N 1
ATOM 896 C CA . SER A 1 112 ? -6.240 -4.452 -9.140 1.00 86.75 112 SER A CA 1
ATOM 897 C C . SER A 1 112 ? -4.867 -4.095 -9.701 1.00 86.75 112 SER A C 1
ATOM 899 O O . SER A 1 112 ? -4.596 -2.915 -9.933 1.00 86.75 112 SER A O 1
ATOM 901 N N . ASP A 1 113 ? -4.027 -5.099 -9.943 1.00 77.56 113 ASP A N 1
ATOM 902 C CA . ASP A 1 113 ? -2.727 -4.869 -10.568 1.00 77.56 113 ASP A CA 1
ATOM 903 C C . ASP A 1 113 ? -2.967 -4.248 -11.950 1.00 77.56 113 ASP A C 1
ATOM 905 O O . ASP A 1 113 ? -3.752 -4.766 -12.743 1.00 77.56 113 ASP A O 1
ATOM 909 N N . ARG A 1 114 ? -2.378 -3.072 -12.186 1.00 65.06 114 ARG A N 1
ATOM 910 C CA . ARG A 1 114 ? -2.572 -2.298 -13.424 1.00 65.06 114 ARG A CA 1
ATOM 911 C C . ARG A 1 114 ? -1.508 -2.573 -14.479 1.00 65.06 114 ARG A C 1
ATOM 913 O O . ARG A 1 114 ? -1.675 -2.154 -15.617 1.00 65.06 114 ARG A O 1
ATOM 920 N N . VAL A 1 115 ? -0.427 -3.255 -14.106 1.00 62.09 115 VAL A N 1
ATOM 921 C CA . VAL A 1 115 ? 0.608 -3.650 -15.060 1.00 62.09 115 VAL A CA 1
ATOM 922 C C . VAL A 1 115 ? 0.092 -4.877 -15.806 1.00 62.09 115 VAL A C 1
ATOM 924 O O . VAL A 1 115 ? -0.377 -5.816 -15.168 1.00 62.09 115 VAL A O 1
ATOM 927 N N . GLY A 1 116 ? 0.124 -4.854 -17.140 1.00 56.75 116 GLY A N 1
ATOM 928 C CA . GLY A 1 116 ? -0.495 -5.854 -18.025 1.00 56.75 116 GLY A CA 1
ATOM 929 C C . GLY A 1 116 ? 0.083 -7.276 -17.955 1.00 56.75 116 GLY A C 1
ATOM 930 O O . GLY A 1 116 ? -0.178 -8.075 -18.849 1.00 56.75 116 GLY A O 1
ATOM 931 N N . GLY A 1 117 ? 0.851 -7.609 -16.915 1.00 64.81 117 GLY A N 1
ATOM 932 C CA . GLY A 1 117 ? 1.497 -8.901 -16.717 1.00 64.81 117 GLY A CA 1
ATOM 933 C C . GLY A 1 117 ? 1.845 -9.173 -15.251 1.00 64.81 117 GLY A C 1
ATOM 934 O O . GLY A 1 117 ? 1.596 -8.356 -14.361 1.00 64.81 117 GLY A O 1
ATOM 935 N N . LEU A 1 118 ? 2.415 -10.354 -14.994 1.00 73.62 118 LEU A N 1
ATOM 936 C CA . LEU A 1 118 ? 2.910 -10.723 -13.671 1.00 73.62 118 LEU A CA 1
ATOM 937 C C . LEU A 1 118 ? 4.166 -9.905 -13.371 1.00 73.62 118 LEU A C 1
ATOM 939 O O . LEU A 1 118 ? 5.135 -9.953 -14.124 1.00 73.62 118 LEU A O 1
ATOM 943 N N . GLU A 1 119 ? 4.154 -9.171 -12.262 1.00 84.06 119 GLU A N 1
ATOM 944 C CA . GLU A 1 119 ? 5.354 -8.496 -11.775 1.00 84.06 119 GLU A CA 1
ATOM 945 C C . GLU A 1 119 ? 6.545 -9.448 -11.724 1.00 84.06 119 GLU A C 1
ATOM 947 O O . GLU A 1 119 ? 6.482 -10.513 -11.110 1.00 84.06 119 GLU A O 1
ATOM 952 N N . THR A 1 120 ? 7.645 -9.000 -12.319 1.00 85.88 120 THR A N 1
ATOM 953 C CA . THR A 1 120 ? 8.942 -9.668 -12.233 1.00 85.88 120 THR A CA 1
ATOM 954 C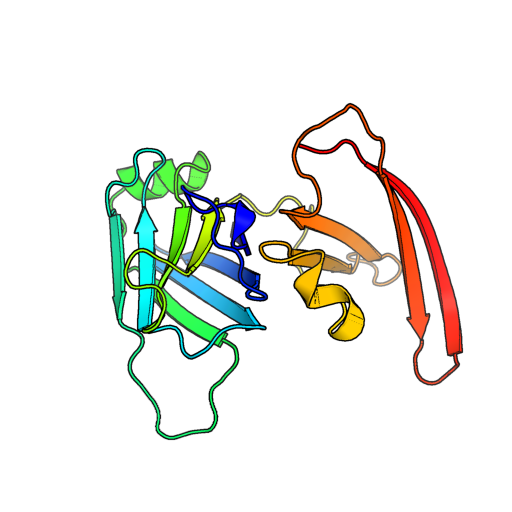 C . THR A 1 120 ? 9.777 -9.064 -11.110 1.00 85.88 120 THR A C 1
ATOM 956 O O . THR A 1 120 ? 10.386 -9.789 -10.328 1.00 85.88 120 THR A O 1
ATOM 959 N N . PHE A 1 121 ? 9.755 -7.735 -10.986 1.00 85.06 121 PHE A N 1
ATOM 960 C CA . PHE A 1 121 ? 10.483 -7.009 -9.951 1.00 85.06 121 PHE A CA 1
ATOM 961 C C . PHE A 1 121 ? 9.629 -5.881 -9.395 1.00 85.06 121 PHE A C 1
ATOM 963 O O . PHE A 1 121 ? 8.872 -5.242 -10.124 1.00 85.06 121 PHE A O 1
ATOM 970 N N . GLY A 1 122 ? 9.822 -5.558 -8.122 1.00 87.50 122 GLY A N 1
ATOM 971 C CA . GLY A 1 122 ? 9.273 -4.327 -7.591 1.00 87.50 122 GLY A CA 1
ATOM 972 C C . GLY A 1 122 ? 9.965 -3.870 -6.330 1.00 87.50 122 GLY A C 1
ATOM 973 O O . GLY A 1 122 ? 10.581 -4.656 -5.609 1.00 87.50 122 GLY A O 1
ATOM 974 N N . SER A 1 123 ? 9.870 -2.570 -6.098 1.00 89.94 123 SER A N 1
ATOM 975 C CA . SER A 1 123 ? 10.588 -1.879 -5.042 1.00 89.94 123 SER A CA 1
ATOM 976 C C . SER A 1 123 ? 9.690 -0.856 -4.367 1.00 89.94 123 SER A C 1
ATOM 978 O O . SER A 1 123 ? 8.893 -0.178 -5.020 1.00 89.94 123 SER A O 1
ATOM 980 N N . LEU A 1 124 ? 9.837 -0.752 -3.050 1.00 92.50 124 LEU A N 1
ATOM 981 C CA . LEU A 1 124 ? 9.287 0.344 -2.267 1.00 92.50 124 LEU A CA 1
ATOM 982 C C . LEU A 1 124 ? 10.203 1.560 -2.431 1.00 92.50 124 LEU A C 1
ATOM 984 O O . LEU A 1 124 ? 11.403 1.475 -2.179 1.00 92.50 124 LEU A O 1
ATOM 988 N N . LEU A 1 125 ? 9.628 2.690 -2.826 1.00 89.94 125 LEU A N 1
ATOM 989 C CA . LEU A 1 125 ? 10.326 3.962 -2.941 1.00 89.94 125 LEU A CA 1
ATOM 990 C C . LEU A 1 125 ? 10.006 4.809 -1.712 1.00 89.94 125 LEU A C 1
ATOM 992 O O . LEU A 1 125 ? 8.841 5.068 -1.405 1.00 89.94 125 LEU A O 1
ATOM 996 N N . THR A 1 126 ? 11.041 5.257 -1.016 1.00 88.69 126 THR A N 1
ATOM 997 C CA . THR A 1 126 ? 10.932 6.203 0.097 1.0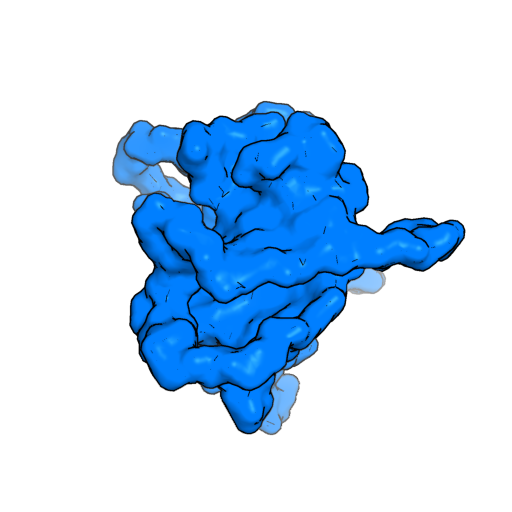0 88.69 126 THR A CA 1
ATOM 998 C C . THR A 1 126 ? 11.696 7.475 -0.243 1.00 88.69 126 THR A C 1
ATOM 1000 O O . THR A 1 126 ? 12.687 7.394 -0.975 1.00 88.69 126 THR A O 1
ATOM 1003 N N . PRO A 1 127 ? 11.287 8.639 0.291 1.00 82.75 127 PRO A N 1
ATOM 1004 C CA . PRO A 1 127 ? 12.106 9.840 0.221 1.00 82.75 127 PRO A CA 1
ATOM 1005 C C . PRO A 1 127 ? 13.531 9.564 0.714 1.00 82.75 127 PRO A C 1
ATOM 1007 O O . PRO A 1 127 ? 13.743 8.734 1.606 1.00 82.75 127 PRO A O 1
ATOM 1010 N N . LYS A 1 128 ? 14.512 10.255 0.131 1.00 79.69 128 LYS A N 1
ATOM 1011 C CA . LYS A 1 128 ? 15.899 10.183 0.595 1.00 79.69 128 LYS A CA 1
ATOM 1012 C C . LYS A 1 128 ? 15.963 10.654 2.051 1.00 79.69 128 LYS A C 1
ATOM 1014 O O . LYS A 1 128 ? 15.274 11.602 2.408 1.00 79.69 128 LYS A O 1
ATOM 1019 N N . ALA A 1 129 ? 16.788 10.007 2.878 1.00 68.88 129 ALA A N 1
ATOM 1020 C CA . ALA A 1 129 ? 16.867 10.288 4.316 1.00 68.88 129 ALA A CA 1
ATOM 1021 C C . ALA A 1 129 ? 17.114 11.777 4.632 1.00 68.88 129 ALA A C 1
ATOM 1023 O O . ALA A 1 129 ? 16.454 12.321 5.512 1.00 68.88 129 ALA A O 1
ATOM 1024 N N . ASP A 1 130 ? 17.986 12.435 3.862 1.00 69.50 130 ASP A N 1
ATOM 1025 C CA . ASP A 1 130 ? 18.316 13.860 4.023 1.00 69.50 130 ASP A CA 1
ATOM 1026 C C . ASP A 1 130 ? 17.099 14.785 3.795 1.00 69.50 130 ASP A C 1
ATOM 1028 O O . ASP A 1 130 ? 17.000 15.842 4.412 1.00 69.50 130 ASP A O 1
ATOM 1032 N N . ASP A 1 131 ? 16.140 14.349 2.969 1.00 66.25 131 ASP A N 1
ATOM 1033 C CA . ASP A 1 131 ? 14.923 15.086 2.603 1.00 66.25 131 ASP A CA 1
ATOM 1034 C C . ASP A 1 131 ? 13.656 14.504 3.260 1.00 66.25 131 ASP A C 1
ATOM 1036 O O . ASP A 1 131 ? 12.539 14.959 2.999 1.00 66.25 131 ASP A O 1
ATOM 1040 N N . ALA A 1 132 ? 13.792 13.484 4.117 1.00 61.84 132 ALA A N 1
ATOM 1041 C CA . ALA A 1 132 ? 12.659 12.724 4.649 1.00 61.84 132 ALA A CA 1
ATOM 1042 C C . ALA A 1 132 ? 11.691 13.596 5.461 1.00 61.84 132 ALA A C 1
ATOM 1044 O O . ALA A 1 132 ? 10.488 13.338 5.473 1.00 61.84 132 ALA A O 1
ATOM 1045 N N . HIS A 1 133 ? 12.198 14.659 6.091 1.00 65.94 133 HIS A N 1
ATOM 1046 C CA . HIS A 1 133 ? 11.385 15.624 6.831 1.00 65.94 133 HIS A CA 1
ATOM 1047 C C . HIS A 1 133 ? 10.500 16.495 5.931 1.00 65.94 133 HIS A C 1
ATOM 1049 O O . HIS A 1 133 ? 9.409 16.875 6.353 1.00 65.94 133 HIS A O 1
ATOM 1055 N N . ALA A 1 134 ? 10.934 16.788 4.701 1.00 72.25 134 ALA A N 1
ATOM 1056 C CA . ALA A 1 134 ? 10.163 17.595 3.753 1.00 72.25 134 ALA A CA 1
ATOM 1057 C C . ALA A 1 134 ? 8.993 16.810 3.137 1.00 72.25 134 ALA A C 1
ATOM 1059 O O . ALA A 1 134 ? 7.996 17.399 2.729 1.00 72.25 134 ALA A O 1
A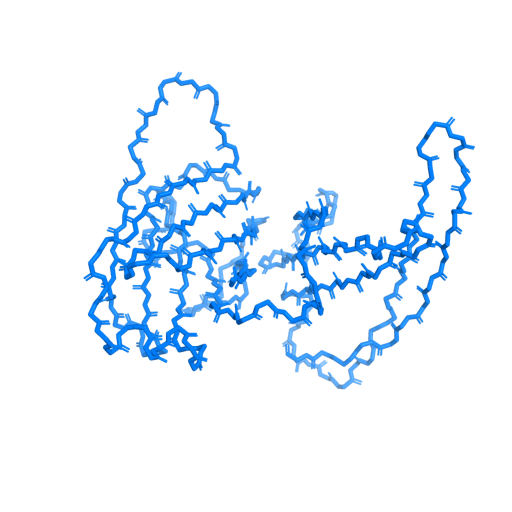TOM 1060 N N . TRP A 1 135 ? 9.099 15.479 3.115 1.00 79.56 135 TRP A N 1
ATOM 1061 C CA . TRP A 1 135 ? 8.159 14.581 2.443 1.00 79.56 135 TRP A CA 1
ATOM 1062 C C . TRP A 1 135 ? 7.535 13.556 3.399 1.00 79.56 135 TRP A C 1
ATOM 1064 O O . TRP A 1 135 ? 7.243 12.422 3.012 1.00 79.56 135 TRP A O 1
ATOM 1074 N N . LEU A 1 136 ? 7.324 13.938 4.664 1.00 88.38 136 LEU A N 1
ATOM 1075 C CA . LEU A 1 136 ? 6.645 13.078 5.633 1.00 88.38 136 LEU A CA 1
ATOM 1076 C C . LEU A 1 136 ? 5.234 12.727 5.143 1.00 88.38 136 LEU A C 1
ATOM 1078 O O . LEU A 1 136 ? 4.452 13.576 4.725 1.00 88.38 136 LEU A O 1
ATOM 1082 N N . GLY A 1 137 ? 4.906 11.444 5.212 1.00 88.81 137 GLY A N 1
ATOM 1083 C CA . GLY A 1 137 ? 3.671 10.872 4.701 1.00 88.81 137 GLY A CA 1
ATOM 1084 C C . GLY A 1 137 ? 3.722 10.541 3.209 1.00 88.81 137 GLY A C 1
ATOM 1085 O O . GLY A 1 137 ? 2.713 10.054 2.688 1.00 88.81 137 GLY A O 1
ATOM 1086 N N . ALA A 1 138 ? 4.848 10.769 2.526 1.00 91.06 138 ALA A N 1
ATOM 1087 C CA . ALA A 1 138 ? 5.049 10.390 1.136 1.00 91.06 138 ALA A CA 1
ATOM 1088 C C . ALA A 1 138 ? 5.705 9.011 0.982 1.00 91.06 138 ALA A C 1
ATOM 1090 O O . ALA A 1 138 ? 6.441 8.532 1.841 1.00 91.06 138 ALA A O 1
ATOM 1091 N N . GLY A 1 139 ? 5.447 8.375 -0.154 1.00 91.62 139 GLY A N 1
ATOM 1092 C CA . GLY A 1 139 ? 6.064 7.112 -0.537 1.00 91.62 139 GLY A CA 1
ATOM 1093 C C . GLY A 1 139 ? 5.651 6.704 -1.942 1.00 91.62 139 GLY A C 1
ATOM 1094 O O . GLY A 1 139 ? 4.731 7.279 -2.528 1.00 91.62 139 GLY A O 1
ATOM 1095 N N . GLY A 1 140 ? 6.324 5.704 -2.490 1.00 91.12 140 GLY A N 1
ATOM 1096 C CA . GLY A 1 140 ? 6.048 5.206 -3.827 1.00 91.12 140 GLY A CA 1
ATOM 1097 C C . GLY A 1 140 ? 6.345 3.730 -4.003 1.00 91.12 140 GLY A C 1
ATOM 1098 O O . GLY A 1 140 ? 6.869 3.059 -3.123 1.00 91.12 140 GLY A O 1
ATOM 1099 N N . GLU A 1 141 ? 6.004 3.220 -5.171 1.00 90.69 141 GLU A N 1
ATOM 1100 C CA . GLU A 1 141 ? 6.297 1.862 -5.599 1.00 90.69 141 GLU A CA 1
ATOM 1101 C C . GLU A 1 141 ? 6.719 1.901 -7.065 1.00 90.69 141 GLU A 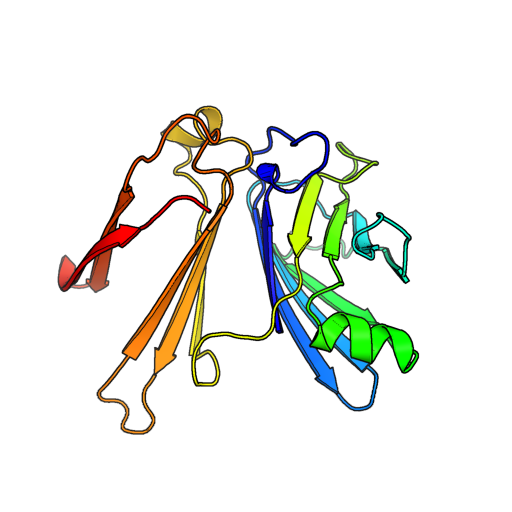C 1
ATOM 1103 O O . GLU A 1 141 ? 6.065 2.546 -7.886 1.00 90.69 141 GLU A O 1
ATOM 1108 N N . ALA A 1 142 ? 7.796 1.189 -7.386 1.00 87.62 142 ALA A N 1
ATOM 1109 C CA . ALA A 1 142 ? 8.161 0.858 -8.755 1.00 87.62 142 ALA A CA 1
ATOM 1110 C C . ALA A 1 142 ? 7.872 -0.623 -8.996 1.00 87.62 142 ALA A C 1
ATOM 1112 O O . ALA A 1 142 ? 8.274 -1.473 -8.200 1.00 87.62 142 ALA A O 1
ATOM 1113 N N . VAL A 1 143 ? 7.192 -0.931 -10.095 1.00 87.50 143 VAL A N 1
ATOM 1114 C CA . VAL A 1 143 ? 6.905 -2.294 -10.552 1.00 87.50 143 VAL A CA 1
ATOM 1115 C C . VAL A 1 143 ? 7.464 -2.445 -11.956 1.00 87.50 143 VAL A C 1
ATOM 1117 O O . VAL A 1 143 ? 7.270 -1.561 -12.786 1.00 87.50 143 VAL A O 1
ATOM 1120 N N . MET A 1 144 ? 8.129 -3.563 -12.223 1.00 85.50 144 MET A N 1
ATOM 1121 C CA . MET A 1 144 ? 8.666 -3.919 -13.530 1.00 85.50 144 MET A CA 1
ATOM 1122 C C . MET A 1 144 ? 8.180 -5.309 -13.942 1.00 85.50 144 MET A C 1
ATOM 1124 O O . MET A 1 144 ? 8.107 -6.235 -13.125 1.00 85.50 144 MET A O 1
ATOM 1128 N N . VAL A 1 145 ? 7.858 -5.448 -15.220 1.00 86.62 145 VAL A N 1
ATOM 1129 C CA . VAL A 1 145 ? 7.403 -6.680 -15.861 1.00 86.62 145 VAL A CA 1
ATOM 1130 C C . VAL A 1 145 ? 8.315 -6.944 -17.046 1.00 86.62 145 VAL A C 1
ATOM 1132 O O . VAL A 1 145 ? 8.412 -6.123 -17.954 1.00 86.62 145 VAL A O 1
ATOM 1135 N N . ALA A 1 146 ? 9.001 -8.083 -17.022 1.00 86.62 146 ALA A N 1
ATOM 1136 C CA . ALA A 1 146 ? 9.744 -8.559 -18.176 1.00 86.62 146 ALA A CA 1
ATOM 1137 C C . ALA A 1 146 ? 8.763 -9.043 -19.250 1.00 86.62 146 ALA A C 1
ATOM 1139 O O . ALA A 1 146 ? 7.808 -9.769 -18.956 1.00 86.62 146 ALA A O 1
ATOM 1140 N N . GLY A 1 147 ? 9.008 -8.641 -20.493 1.00 85.31 147 GLY A N 1
ATOM 1141 C CA . GLY A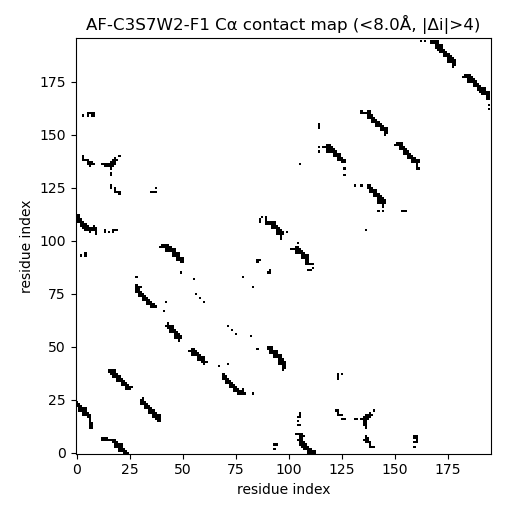 1 147 ? 8.256 -9.101 -21.645 1.00 85.31 147 GLY A CA 1
ATOM 1142 C C . GLY A 1 147 ? 8.419 -10.609 -21.856 1.00 85.31 147 GLY A C 1
ATOM 1143 O O . GLY A 1 147 ? 9.445 -11.180 -21.471 1.00 85.31 147 GLY A O 1
ATOM 1144 N N . PRO A 1 148 ? 7.441 -11.279 -22.491 1.00 83.25 148 PRO A N 1
ATOM 1145 C CA . PRO A 1 148 ? 7.488 -12.725 -22.722 1.00 83.25 148 PRO A CA 1
ATOM 1146 C C . PRO A 1 148 ? 8.703 -13.187 -23.538 1.00 83.25 148 PRO A C 1
ATOM 1148 O O . PRO A 1 148 ? 9.119 -14.336 -23.430 1.00 83.25 148 PRO A O 1
ATOM 1151 N N . ASP A 1 149 ? 9.251 -12.299 -24.364 1.00 86.31 149 ASP A N 1
ATOM 1152 C CA . ASP A 1 149 ? 10.408 -12.529 -25.227 1.00 86.31 149 ASP A CA 1
ATOM 1153 C C . ASP A 1 149 ? 11.754 -12.247 -24.537 1.00 86.31 149 ASP A C 1
ATOM 1155 O O . ASP A 1 149 ? 12.809 -12.499 -25.114 1.00 86.31 149 ASP A O 1
ATOM 1159 N N . GLY A 1 150 ? 11.730 -11.714 -23.310 1.00 81.00 150 GLY A N 1
ATOM 1160 C CA . GLY A 1 150 ? 12.921 -11.318 -22.563 1.00 81.00 150 GLY A CA 1
ATOM 1161 C C . GLY A 1 150 ? 13.655 -10.105 -23.141 1.00 81.00 150 GLY A C 1
ATOM 1162 O O . GLY A 1 150 ? 14.748 -9.795 -22.669 1.00 81.00 150 GLY A O 1
ATOM 1163 N N . THR A 1 151 ? 13.089 -9.415 -24.140 1.00 83.94 151 THR A N 1
ATOM 1164 C CA . THR A 1 151 ? 13.737 -8.263 -24.796 1.00 83.94 151 THR A CA 1
ATOM 1165 C C . THR A 1 151 ? 13.151 -6.921 -24.370 1.00 83.94 151 THR A C 1
ATOM 1167 O O . THR A 1 151 ? 13.761 -5.874 -24.585 1.00 83.94 151 THR A O 1
ATOM 1170 N N . SER A 1 152 ? 11.986 -6.941 -23.723 1.00 82.44 152 SER A N 1
ATOM 1171 C CA . SER A 1 152 ? 11.278 -5.751 -23.257 1.00 82.44 152 SER A CA 1
ATOM 1172 C C . SER A 1 152 ? 11.096 -5.764 -21.741 1.00 82.44 152 SER A C 1
ATOM 1174 O O . SER A 1 152 ? 11.009 -6.816 -21.109 1.00 82.44 152 SER A O 1
ATOM 1176 N N . VAL A 1 153 ? 11.064 -4.574 -21.141 1.00 80.56 153 VAL A N 1
ATOM 1177 C CA . VAL A 1 153 ? 10.694 -4.381 -19.736 1.00 80.56 153 VAL A CA 1
ATOM 1178 C C . VAL A 1 153 ? 9.699 -3.235 -19.670 1.00 80.56 153 VAL A C 1
ATOM 1180 O O . VAL A 1 153 ? 10.044 -2.087 -19.964 1.00 80.56 153 VAL A O 1
ATOM 1183 N N . ASP A 1 154 ? 8.480 -3.557 -19.257 1.00 83.06 154 ASP A N 1
ATOM 1184 C CA . ASP A 1 154 ? 7.469 -2.572 -18.906 1.00 83.06 154 ASP A CA 1
ATOM 1185 C C . ASP A 1 154 ? 7.656 -2.172 -17.450 1.00 83.06 154 ASP A C 1
ATOM 1187 O O . ASP A 1 154 ? 7.905 -3.014 -16.584 1.00 83.06 154 ASP A O 1
ATOM 1191 N N . PHE A 1 155 ? 7.513 -0.887 -17.153 1.00 80.25 155 PHE A N 1
ATOM 1192 C CA . PHE A 1 155 ? 7.583 -0.395 -15.786 1.00 80.25 155 PHE A CA 1
ATOM 1193 C C . PHE A 1 155 ? 6.424 0.544 -15.481 1.00 80.25 155 PHE A C 1
ATOM 1195 O O . PHE A 1 155 ? 5.900 1.244 -16.345 1.00 80.25 155 PHE A O 1
ATOM 1202 N N . MET A 1 156 ? 6.039 0.569 -14.213 1.00 81.06 156 MET A N 1
ATOM 1203 C CA . MET A 1 156 ? 5.067 1.497 -13.667 1.00 81.06 156 MET A CA 1
ATOM 1204 C C . MET A 1 156 ? 5.619 2.030 -12.357 1.00 81.06 156 MET A C 1
ATOM 1206 O O . MET A 1 156 ? 6.025 1.255 -11.490 1.00 81.06 156 MET A O 1
ATOM 1210 N N . VAL A 1 157 ? 5.598 3.349 -12.202 1.00 82.69 157 VAL A N 1
ATOM 1211 C CA . VAL A 1 157 ? 5.955 3.994 -10.943 1.00 82.69 157 VAL A CA 1
ATOM 1212 C C . VAL A 1 157 ? 4.762 4.776 -10.430 1.00 82.69 157 VAL A C 1
ATOM 1214 O O . VAL A 1 157 ? 4.099 5.495 -11.175 1.00 82.69 157 VAL A O 1
ATOM 1217 N N . MET A 1 158 ? 4.464 4.592 -9.152 1.00 85.00 158 MET A N 1
ATOM 1218 C CA . MET A 1 158 ? 3.369 5.252 -8.460 1.00 85.00 158 MET A CA 1
ATOM 1219 C C . MET A 1 158 ? 3.892 5.922 -7.203 1.00 85.00 158 MET A C 1
ATOM 1221 O O . MET A 1 158 ? 4.687 5.337 -6.476 1.00 85.00 158 MET A O 1
ATOM 1225 N N . PHE A 1 159 ? 3.379 7.111 -6.906 1.00 87.19 159 PHE A N 1
ATOM 1226 C CA . PHE A 1 159 ? 3.705 7.834 -5.685 1.00 87.19 159 PHE A CA 1
ATOM 1227 C C . PHE A 1 159 ? 2.443 8.386 -5.027 1.00 87.19 159 PHE A C 1
ATOM 1229 O O . PHE A 1 159 ? 1.443 8.666 -5.694 1.00 87.19 159 PHE A O 1
ATOM 1236 N N . LYS A 1 160 ? 2.493 8.555 -3.707 1.00 89.19 160 LYS A N 1
ATOM 1237 C CA . LYS A 1 160 ? 1.463 9.212 -2.899 1.00 89.19 160 LYS A CA 1
ATOM 1238 C C . LYS A 1 160 ? 2.125 10.116 -1.868 1.00 89.19 160 LYS A C 1
ATOM 1240 O O . LYS A 1 160 ? 3.193 9.790 -1.369 1.00 89.19 160 LYS A O 1
ATOM 1245 N N . GLY A 1 161 ? 1.488 11.246 -1.561 1.00 83.81 161 GLY A N 1
ATOM 1246 C CA . GLY A 1 161 ? 1.959 12.203 -0.550 1.00 83.81 161 GLY A CA 1
ATOM 1247 C C . GLY A 1 161 ? 3.060 13.169 -0.992 1.00 83.81 161 GLY A C 1
ATOM 1248 O O . GLY A 1 161 ? 3.512 13.950 -0.170 1.00 83.81 161 GLY A O 1
ATOM 1249 N N . LEU A 1 162 ? 3.462 13.156 -2.267 1.00 78.06 162 LEU A N 1
ATOM 1250 C CA . LEU A 1 162 ? 4.389 14.146 -2.839 1.00 78.06 162 LEU A CA 1
ATOM 1251 C C . LEU A 1 162 ? 3.725 15.507 -3.139 1.00 78.06 162 LEU A C 1
ATOM 1253 O O . LEU A 1 162 ? 4.418 16.448 -3.498 1.00 78.06 162 LEU A O 1
ATOM 1257 N N . TRP A 1 163 ? 2.398 15.628 -3.005 1.00 70.00 163 TRP A N 1
ATOM 1258 C CA . TRP A 1 163 ? 1.669 16.886 -3.219 1.00 70.00 163 TRP A CA 1
ATOM 1259 C C . TRP A 1 163 ? 0.743 17.213 -2.057 1.00 70.00 163 TRP A C 1
ATOM 1261 O O . TRP A 1 163 ? 0.060 16.337 -1.528 1.00 70.00 163 TRP A O 1
ATOM 1271 N N . ASP A 1 164 ? 0.67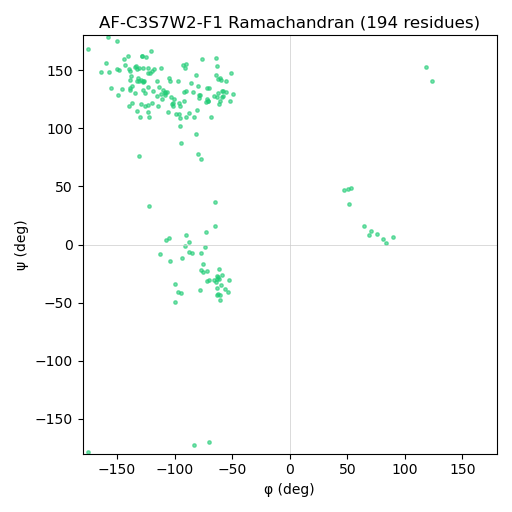6 18.502 -1.728 1.00 60.72 164 ASP A N 1
ATOM 1272 C CA . ASP A 1 164 ? -0.247 19.092 -0.754 1.00 60.72 164 ASP A CA 1
ATOM 1273 C C . ASP A 1 164 ? -1.604 19.490 -1.376 1.00 60.72 164 ASP A C 1
ATOM 1275 O O . ASP A 1 164 ? -2.473 20.035 -0.693 1.00 60.72 164 ASP A O 1
ATOM 1279 N N . GLY A 1 165 ? -1.797 19.212 -2.674 1.00 55.47 165 GLY A N 1
ATOM 1280 C CA . GLY A 1 165 ? -3.028 19.498 -3.414 1.00 55.47 165 GLY A CA 1
ATOM 1281 C C . GLY A 1 165 ? -3.217 20.971 -3.794 1.00 55.47 165 GLY A C 1
ATOM 1282 O O . GLY A 1 165 ? -4.289 21.334 -4.281 1.00 55.47 165 GLY A O 1
ATOM 1283 N N . LYS A 1 166 ? -2.209 21.833 -3.598 1.00 50.19 166 LYS A N 1
ATOM 1284 C CA . LYS A 1 166 ? -2.275 23.248 -3.982 1.00 50.19 166 LYS A CA 1
ATOM 1285 C C . LYS A 1 166 ? -1.664 23.465 -5.369 1.00 50.19 166 LYS A C 1
ATOM 1287 O O . LYS A 1 166 ? -0.495 23.804 -5.505 1.00 50.19 166 LYS A O 1
ATOM 1292 N N . GLY A 1 167 ? -2.497 23.315 -6.400 1.00 52.62 167 GLY A N 1
ATOM 1293 C CA . GLY A 1 167 ? -2.195 23.725 -7.779 1.00 52.62 167 GLY A CA 1
ATOM 1294 C C . GLY A 1 167 ? -2.186 22.588 -8.805 1.00 52.62 167 GLY A C 1
ATOM 1295 O O . GLY A 1 167 ? -1.911 21.435 -8.485 1.00 52.62 167 GLY A O 1
ATOM 1296 N N . ASN A 1 168 ? -2.472 22.937 -10.065 1.00 49.97 168 ASN A N 1
ATOM 1297 C CA . ASN A 1 168 ? -2.240 22.074 -11.226 1.00 49.97 168 ASN A CA 1
ATOM 1298 C C . ASN A 1 168 ? -0.747 22.100 -11.574 1.00 49.97 168 ASN A C 1
ATOM 1300 O O . ASN A 1 168 ? -0.342 22.735 -12.545 1.00 49.97 168 ASN A O 1
ATOM 1304 N N . SER A 1 169 ? 0.076 21.446 -10.764 1.00 57.25 169 SER A N 1
ATOM 1305 C CA . SER A 1 169 ? 1.491 21.292 -11.086 1.00 57.25 169 SER A CA 1
ATOM 1306 C C . SER A 1 169 ? 1.687 19.947 -11.766 1.00 57.25 169 SER A C 1
ATOM 1308 O O . SER A 1 169 ? 1.546 18.895 -11.141 1.00 57.25 169 SER A O 1
ATOM 1310 N N . LEU A 1 170 ? 1.973 19.993 -13.068 1.00 61.88 170 LEU A N 1
ATOM 1311 C CA . LEU A 1 170 ? 2.619 18.879 -13.750 1.00 61.88 170 LEU A CA 1
ATOM 1312 C C . LEU A 1 170 ? 3.946 18.617 -13.052 1.00 61.88 170 LEU A C 1
ATOM 1314 O O . LEU A 1 170 ? 4.702 19.542 -12.750 1.00 61.88 170 LEU A O 1
ATOM 1318 N N . VAL A 1 171 ? 4.190 17.353 -12.760 1.00 65.75 171 VAL A N 1
ATOM 1319 C CA . VAL A 1 171 ? 5.366 16.935 -12.019 1.00 65.75 171 VAL A CA 1
ATOM 1320 C C . VAL A 1 171 ? 6.307 16.284 -13.007 1.00 65.75 171 VAL A C 1
ATOM 1322 O O . VAL A 1 171 ? 5.975 15.197 -13.492 1.00 65.75 171 VAL A O 1
ATOM 1325 N N . PRO A 1 172 ? 7.478 16.884 -13.262 1.00 71.06 172 PRO A N 1
ATOM 1326 C CA . PRO A 1 172 ? 8.484 16.223 -14.061 1.00 71.06 172 PRO A CA 1
ATOM 1327 C C . PRO A 1 172 ? 9.020 15.032 -13.265 1.00 71.06 172 PRO A C 1
ATOM 1329 O O . PRO A 1 172 ? 9.704 15.179 -12.250 1.00 71.06 172 PRO A O 1
ATOM 1332 N N . VAL A 1 173 ? 8.676 13.833 -13.715 1.00 73.31 173 VAL A N 1
ATOM 1333 C CA . VAL A 1 173 ? 9.246 12.583 -13.229 1.00 73.31 173 VAL A CA 1
ATOM 1334 C C . VAL A 1 173 ? 10.362 12.187 -14.168 1.00 73.31 173 VAL A C 1
ATOM 1336 O O . VAL A 1 173 ? 10.165 11.987 -15.369 1.00 73.31 173 VAL A O 1
ATOM 1339 N N . HIS A 1 174 ? 11.541 12.056 -13.578 1.00 82.62 174 HIS A N 1
ATOM 1340 C CA . HIS A 1 174 ? 12.717 11.528 -14.233 1.00 82.62 174 HIS A CA 1
ATOM 1341 C C . HIS A 1 174 ? 12.923 10.083 -13.807 1.00 82.62 174 HIS A C 1
ATOM 1343 O O . HIS A 1 174 ? 13.068 9.794 -12.618 1.00 82.62 174 HIS A O 1
ATOM 1349 N N . LEU A 1 175 ? 12.892 9.172 -14.773 1.00 77.62 175 LEU A N 1
ATOM 1350 C CA . LEU A 1 175 ? 13.157 7.766 -14.532 1.00 77.62 175 LEU A CA 1
ATOM 1351 C C . LEU A 1 175 ? 14.430 7.352 -15.253 1.00 77.62 175 LEU A C 1
ATOM 1353 O O . LEU A 1 175 ? 14.505 7.398 -16.480 1.00 77.62 175 LEU A O 1
ATOM 1357 N N . GLN A 1 176 ? 15.401 6.895 -14.471 1.00 83.56 176 GLN A N 1
ATOM 1358 C CA . GLN A 1 176 ? 16.679 6.409 -14.959 1.00 83.56 176 GLN A CA 1
ATOM 1359 C C . GLN A 1 176 ? 16.861 4.948 -14.549 1.00 83.56 176 GLN A C 1
ATOM 1361 O O . GLN A 1 176 ? 16.847 4.609 -13.366 1.00 83.56 176 GLN A O 1
ATOM 1366 N N . LEU A 1 177 ? 17.051 4.081 -15.539 1.00 77.94 177 LEU A N 1
ATOM 1367 C CA . LEU A 1 177 ? 17.491 2.709 -15.335 1.00 77.94 177 LEU A CA 1
ATOM 1368 C C . LEU A 1 177 ? 19.007 2.671 -15.519 1.00 77.94 177 LEU A C 1
ATOM 1370 O O . LEU A 1 177 ? 19.501 2.986 -16.602 1.00 77.94 177 LEU A O 1
ATOM 1374 N N . SER A 1 178 ? 19.744 2.279 -14.485 1.00 83.38 178 SER A N 1
ATOM 1375 C CA . SER A 1 178 ? 21.208 2.228 -14.505 1.00 83.38 178 SER A CA 1
ATOM 1376 C C . SER A 1 178 ? 21.741 0.864 -14.073 1.00 83.38 178 SER A C 1
ATOM 1378 O O . SER A 1 178 ? 21.102 0.137 -13.310 1.00 83.38 178 SER A O 1
ATOM 1380 N N . HIS A 1 179 ? 22.922 0.501 -14.579 1.00 80.88 179 HIS A N 1
ATOM 1381 C CA . HIS A 1 179 ? 23.637 -0.694 -14.139 1.00 80.88 179 HIS A CA 1
ATOM 1382 C C . HIS A 1 179 ? 24.680 -0.313 -13.073 1.00 80.88 179 HIS A C 1
ATOM 1384 O O . HIS A 1 179 ? 25.674 0.339 -13.413 1.00 80.88 179 HIS A O 1
ATOM 1390 N N . PRO A 1 180 ? 24.522 -0.733 -11.802 1.00 76.44 180 PRO A N 1
ATOM 1391 C CA . PRO A 1 180 ? 25.359 -0.248 -10.703 1.00 76.44 180 PRO A CA 1
ATOM 1392 C C . PRO A 1 180 ? 26.837 -0.628 -10.850 1.00 76.44 180 PRO A C 1
ATOM 1394 O O . PRO A 1 180 ? 27.705 0.145 -10.465 1.00 76.44 180 PRO A O 1
ATOM 1397 N N . GLY A 1 181 ? 27.144 -1.781 -11.453 1.00 81.44 181 GLY A N 1
ATOM 1398 C CA . GLY A 1 181 ? 28.531 -2.225 -11.634 1.00 81.44 181 GLY A CA 1
ATOM 1399 C C . GLY A 1 181 ? 29.286 -1.520 -12.764 1.00 81.44 181 GLY A C 1
ATOM 1400 O O . GLY A 1 181 ? 30.510 -1.519 -12.765 1.00 81.44 181 GLY A O 1
ATOM 1401 N N . TRP A 1 182 ? 28.575 -0.939 -13.734 1.00 78.44 182 TRP A N 1
ATOM 1402 C CA . TRP A 1 182 ? 29.186 -0.303 -14.915 1.00 78.44 182 TRP A CA 1
ATOM 1403 C C . TRP A 1 182 ? 28.993 1.211 -14.930 1.00 78.44 182 TRP A C 1
ATOM 1405 O O . TRP A 1 182 ? 29.580 1.888 -15.765 1.00 78.44 182 TRP A O 1
ATOM 1415 N N . ASN A 1 183 ? 28.178 1.736 -14.011 1.00 80.25 183 ASN A N 1
ATOM 1416 C CA . ASN A 1 183 ? 27.814 3.145 -13.927 1.00 80.25 183 ASN A CA 1
ATOM 1417 C C . ASN A 1 183 ? 27.303 3.718 -15.266 1.00 80.25 183 ASN A C 1
ATOM 1419 O O . ASN A 1 183 ? 27.565 4.869 -15.604 1.00 80.25 183 ASN A O 1
ATOM 1423 N N . ILE A 1 184 ? 26.592 2.893 -16.044 1.00 83.81 184 ILE A N 1
ATOM 1424 C CA . ILE A 1 184 ? 25.969 3.301 -17.306 1.00 83.81 184 ILE A CA 1
ATOM 1425 C C . ILE A 1 184 ? 24.461 3.456 -17.133 1.00 83.81 184 ILE A C 1
ATOM 1427 O O . ILE A 1 184 ? 23.814 2.663 -16.437 1.00 83.81 184 ILE A O 1
ATOM 1431 N N . THR A 1 185 ? 23.897 4.450 -17.813 1.00 83.06 185 THR A N 1
ATOM 1432 C CA . THR A 1 185 ? 22.450 4.593 -17.990 1.00 83.06 185 THR A CA 1
ATOM 1433 C C . THR A 1 185 ? 22.000 3.667 -19.111 1.00 83.06 185 THR A C 1
ATOM 1435 O O . THR A 1 185 ? 22.401 3.834 -20.258 1.00 83.06 185 THR A O 1
ATOM 1438 N N . LEU A 1 186 ? 21.167 2.685 -18.776 1.00 80.88 186 LEU A N 1
ATOM 1439 C CA . LEU A 1 186 ? 20.547 1.777 -19.740 1.00 80.88 186 LEU A CA 1
ATOM 1440 C C . LEU A 1 186 ? 19.373 2.453 -20.451 1.00 80.88 186 LEU A C 1
ATOM 1442 O O . LEU A 1 186 ? 19.167 2.247 -21.644 1.00 80.88 186 LEU A O 1
ATOM 1446 N N . ARG A 1 187 ? 18.590 3.247 -19.711 1.00 80.25 187 ARG A N 1
ATOM 1447 C CA . ARG A 1 187 ? 17.447 3.985 -20.252 1.00 80.25 187 ARG A CA 1
ATOM 1448 C C . ARG A 1 187 ? 17.108 5.186 -19.386 1.00 80.25 187 ARG A C 1
ATOM 1450 O O . ARG A 1 187 ? 17.245 5.139 -18.166 1.00 80.25 187 ARG A O 1
ATOM 1457 N N . GLU A 1 188 ? 16.601 6.221 -20.034 1.00 83.88 188 GLU A N 1
ATOM 1458 C CA . GLU A 1 188 ? 16.112 7.440 -19.407 1.00 83.88 188 GLU A CA 1
ATOM 1459 C C . GLU A 1 188 ? 14.728 7.760 -19.970 1.00 83.88 188 GLU A C 1
ATOM 1461 O O . GLU A 1 188 ? 14.437 7.503 -21.143 1.00 83.88 188 GLU A O 1
ATOM 1466 N N . THR A 1 189 ? 13.815 8.227 -19.129 1.00 78.38 189 THR A N 1
ATOM 1467 C CA . THR A 1 189 ? 12.468 8.620 -19.548 1.00 78.38 189 THR A CA 1
ATOM 1468 C C . THR A 1 189 ? 12.003 9.795 -18.706 1.00 78.38 189 THR A C 1
ATOM 1470 O O . THR A 1 189 ? 12.123 9.782 -17.483 1.00 78.38 189 THR A O 1
ATOM 1473 N N . HIS A 1 190 ? 11.454 10.800 -19.381 1.00 81.12 190 HIS A N 1
ATOM 1474 C CA . HIS A 1 190 ? 10.849 11.970 -18.764 1.00 81.12 190 HIS A CA 1
ATOM 1475 C C . HIS A 1 190 ? 9.340 11.875 -18.944 1.00 81.12 190 HIS A C 1
ATOM 1477 O O . HIS A 1 190 ? 8.864 11.606 -20.049 1.00 81.12 190 HIS A O 1
ATOM 1483 N N . ALA A 1 191 ? 8.593 12.069 -17.866 1.00 70.81 191 ALA A N 1
ATOM 1484 C CA . ALA A 1 191 ? 7.142 12.090 -17.910 1.00 70.81 191 ALA A CA 1
ATOM 1485 C C . ALA A 1 191 ? 6.614 13.204 -17.017 1.00 70.81 191 ALA A C 1
ATOM 1487 O O . ALA A 1 191 ? 7.007 13.301 -15.860 1.00 70.81 191 ALA A O 1
ATOM 1488 N N . ASP A 1 192 ? 5.677 13.987 -17.536 1.00 69.44 192 ASP A N 1
ATOM 1489 C CA . ASP A 1 192 ? 4.924 14.934 -16.729 1.00 69.44 192 ASP A CA 1
ATOM 1490 C C . ASP A 1 192 ? 3.673 14.235 -16.202 1.00 69.44 192 ASP A C 1
ATOM 1492 O O . ASP A 1 192 ? 2.763 13.899 -16.965 1.00 69.44 192 ASP A O 1
ATOM 1496 N N . ILE A 1 193 ? 3.629 13.968 -14.897 1.00 67.00 193 ILE A N 1
ATOM 1497 C CA . ILE A 1 193 ? 2.456 13.348 -14.274 1.00 67.00 193 ILE A CA 1
ATOM 1498 C C . ILE A 1 193 ? 1.560 14.406 -13.638 1.00 67.00 193 ILE A C 1
ATOM 1500 O O . ILE A 1 193 ? 2.018 15.364 -13.016 1.00 67.00 193 ILE A O 1
ATOM 1504 N N . THR A 1 194 ? 0.252 14.214 -13.776 1.00 57.19 194 THR A N 1
ATOM 1505 C CA . THR A 1 194 ? -0.747 15.001 -13.051 1.00 57.19 194 THR A CA 1
ATOM 1506 C C . THR A 1 194 ? -0.852 14.498 -11.616 1.00 57.19 194 THR A C 1
ATOM 1508 O O . THR A 1 194 ? -1.072 13.302 -11.404 1.00 57.19 194 THR A O 1
ATOM 1511 N N . ALA A 1 195 ? -0.758 15.396 -10.636 1.00 53.19 195 ALA A N 1
ATOM 1512 C CA . ALA A 1 195 ? -1.065 15.074 -9.247 1.00 53.19 195 ALA A CA 1
ATOM 1513 C C . ALA A 1 195 ? -2.543 14.633 -9.118 1.00 53.19 195 ALA A C 1
ATOM 1515 O O . ALA A 1 195 ? -3.447 15.380 -9.492 1.00 53.19 195 ALA A O 1
ATOM 1516 N N . GLN A 1 196 ? -2.785 13.410 -8.623 1.00 45.84 196 GLN A N 1
ATOM 1517 C CA . GLN A 1 196 ? -4.118 12.855 -8.318 1.00 45.84 196 GLN A CA 1
ATOM 1518 C C . GLN A 1 196 ? -4.226 12.349 -6.879 1.00 45.84 196 GLN A C 1
ATOM 1520 O O . GLN A 1 196 ? -3.383 11.510 -6.454 1.00 45.84 196 GLN A O 1
#

Sequence (196 aa):
YSVLLTGSQMYPPVPTAAAARGRLTLWRKNLHYSIQFSGMTRARVVRYTDRLGTVLYEHEVRGSSQPLPSQVCGVWRNLHPVYVRYLQRSMVYVTLVTPSWPAGEIRGKVQSDRVGGLETFGSLLTPKADDAHAWLGAGGEAVMVAGPDGTSVDFMVMFKGLWDGKGNSLVPVHLQLSHPGWNITLRETHADITAQ

Foldseek 3Di:
DKKKKFQVPDVVRAQFLKIKIKDWDQDPNKIKMKIAMDRDDDFQKKFKAFPVRHTPDIDGQDDDPDDDRSMDIDMDHNHDVVVVVCLVVQGMKIFTADPVRNVGRIMITRDDDPPPDDFPDKDKATPDPVCSNVQGRKIKMKTWDQDPVNPDIDIDIDMDRPDPPPDFFFDWDWDFDADPVVRDTPDIDTDGDTDD

Secondary structure (DSSP, 8-state):
-EEEEEGGGSSSPP--S-EEEEEEEEETTEEEEEEEEESSS---EEEEE-TT--EEEEEE-PPPSSSPPSEEEEEE-S--HHHHHHHHTT--EEEEEETTEEEEEEEEE-B---SSS--SEEEEE---GGGTTTTTT-EEEEEEEE-TTSS-EEEEEEEESS--S-S--EEEEEEEEEETTTTEEEEEEEEEEEP-

pLDDT: mean 85.41, std 12.87, range [45.84, 98.12]

Mean predicted aligned error: 7.15 Å

InterPro domains:
  IPR010895 CHRD [PF07452] (1-110)
  IPR010895 CHRD [PS50933] (1-115)
  IPR010895 CHRD [PS50933] (117-196)
  IPR010895 CHRD [SM00754] (1-112)
  IPR052278 Chordin-like dorsalizing regulators [PTHR46526] (1-196)

Solvent-accessible surface area (backbone atoms only — not comparable to full-atom values): 11064 Å² total; per-residue (Å²): 64,34,27,61,22,14,2,47,64,33,89,74,62,32,84,32,58,23,25,31,36,31,46,38,49,81,51,96,50,23,39,36,38,42,35,38,47,45,65,63,79,68,61,42,32,47,36,32,22,40,85,89,60,52,76,77,46,76,43,76,53,78,81,71,96,57,87,73,68,58,53,51,74,54,68,52,67,76,53,52,72,67,56,54,50,29,49,77,66,46,40,32,28,43,28,40,19,28,86,94,26,80,93,43,45,28,18,21,56,38,35,70,66,81,61,100,61,73,74,70,45,70,46,74,41,65,67,56,78,96,52,27,82,83,40,39,3,14,22,33,39,40,41,29,25,66,37,97,83,73,81,47,74,52,72,49,75,49,74,44,40,87,66,92,78,85,68,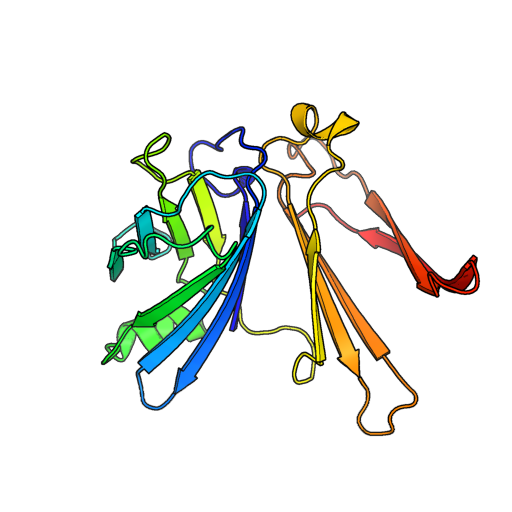94,53,69,39,82,41,79,45,74,44,66,42,85,92,73,76,42,76,78,45,76,48,79,44,74,44,74,82,128

Radius of gyration: 17.44 Å; Cα contacts (8 Å, |Δi|>4): 443; chains: 1; bounding box: 49×44×44 Å